Protein AF-A0A0C2WBS4-F1 (afdb_monomer_lite)

Structure (mmCIF, N/CA/C/O backbone):
data_AF-A0A0C2WBS4-F1
#
_entry.id   AF-A0A0C2WBS4-F1
#
loop_
_atom_site.group_PDB
_atom_site.id
_atom_site.type_symbol
_atom_site.label_atom_id
_atom_site.label_alt_id
_atom_site.label_comp_id
_atom_site.label_asym_id
_atom_site.label_entity_id
_atom_site.label_seq_id
_atom_site.pdbx_PDB_ins_code
_atom_site.Cartn_x
_atom_site.Cartn_y
_atom_site.Cartn_z
_atom_site.occupancy
_atom_site.B_iso_or_equiv
_atom_site.auth_seq_id
_atom_site.auth_comp_id
_atom_site.auth_asym_id
_atom_site.auth_atom_id
_atom_site.pdbx_PDB_model_num
ATOM 1 N N . MET A 1 1 ? -32.839 -22.484 -54.687 1.00 51.66 1 MET A N 1
ATOM 2 C CA . MET A 1 1 ? -32.543 -22.456 -56.138 1.00 51.66 1 MET A CA 1
ATOM 3 C C . MET A 1 1 ? -31.536 -21.327 -56.319 1.00 51.66 1 MET A C 1
ATOM 5 O O . MET A 1 1 ? -31.913 -20.200 -56.059 1.00 51.66 1 MET A O 1
ATOM 9 N N . SER A 1 2 ? -30.241 -21.521 -56.542 1.00 55.25 2 SER A N 1
ATOM 10 C CA . SER A 1 2 ? -29.535 -22.625 -57.188 1.00 55.25 2 SER A CA 1
ATOM 11 C C . SER A 1 2 ? -28.166 -22.860 -56.545 1.00 55.25 2 SER A C 1
ATOM 13 O O . SER A 1 2 ? -27.546 -21.938 -56.021 1.00 55.25 2 SER A O 1
ATOM 15 N N . HIS A 1 3 ? -27.751 -24.121 -56.601 1.00 53.25 3 HIS A N 1
ATOM 16 C CA . HIS A 1 3 ? -26.444 -24.647 -56.234 1.00 53.25 3 HIS A CA 1
ATOM 17 C C . HIS A 1 3 ? -25.457 -24.498 -57.400 1.00 53.25 3 HIS A C 1
ATOM 19 O O . HIS A 1 3 ? -25.849 -24.649 -58.556 1.00 53.25 3 HIS A O 1
ATOM 25 N N . SER A 1 4 ? -24.190 -24.263 -57.074 1.00 63.66 4 SER A N 1
ATOM 26 C CA . SER A 1 4 ? -23.010 -24.583 -57.892 1.00 63.66 4 SER A CA 1
ATOM 27 C C . SER A 1 4 ? -21.816 -24.509 -56.931 1.00 63.66 4 SER A C 1
ATOM 29 O O . SER A 1 4 ? -21.429 -23.413 -56.534 1.00 63.66 4 SER A O 1
ATOM 31 N N . ASP A 1 5 ? -21.427 -25.590 -56.256 1.00 54.69 5 ASP A N 1
ATOM 32 C CA . ASP A 1 5 ? -20.685 -26.758 -56.761 1.00 54.69 5 ASP A CA 1
ATOM 33 C C . ASP A 1 5 ? -19.467 -26.373 -57.605 1.00 54.69 5 ASP A C 1
ATOM 35 O O . ASP A 1 5 ? -19.542 -26.262 -58.826 1.00 54.69 5 ASP A O 1
ATOM 39 N N . THR A 1 6 ? -18.325 -26.238 -56.923 1.00 67.56 6 THR A N 1
ATOM 40 C CA . THR A 1 6 ? -16.997 -26.328 -57.538 1.00 67.56 6 THR A CA 1
ATOM 41 C C . THR A 1 6 ? -16.108 -27.233 -56.680 1.00 67.56 6 THR A C 1
ATOM 43 O O . THR A 1 6 ? -15.301 -26.791 -55.867 1.00 67.56 6 THR A O 1
ATOM 46 N N . THR A 1 7 ? -16.290 -28.542 -56.862 1.00 59.78 7 THR A N 1
ATOM 47 C CA . THR A 1 7 ? -15.220 -29.556 -56.825 1.00 59.78 7 THR A CA 1
ATOM 48 C C . THR A 1 7 ? -14.064 -29.076 -57.715 1.00 59.78 7 THR A C 1
ATOM 50 O O . THR A 1 7 ? -14.322 -28.579 -58.803 1.00 59.78 7 THR A O 1
ATOM 53 N N . GLY A 1 8 ? -12.778 -29.145 -57.401 1.00 54.78 8 GLY A N 1
ATOM 54 C CA . GLY A 1 8 ? -12.013 -30.070 -56.581 1.00 54.78 8 GLY A CA 1
ATOM 55 C C . GLY A 1 8 ? -10.734 -30.352 -57.378 1.00 54.78 8 GLY A C 1
ATOM 56 O O . GLY A 1 8 ? -10.825 -30.764 -58.529 1.00 54.78 8 GLY A O 1
ATOM 57 N N . LEU A 1 9 ? -9.552 -30.115 -56.808 1.00 60.62 9 LEU A N 1
ATOM 58 C CA . LEU A 1 9 ? -8.320 -30.735 -57.300 1.00 60.62 9 LEU A CA 1
ATOM 59 C C . LEU A 1 9 ? -7.308 -30.818 -56.158 1.00 60.62 9 LEU A C 1
ATOM 61 O O . LEU A 1 9 ? -6.550 -29.897 -55.871 1.00 60.62 9 LEU A O 1
ATOM 65 N N . ALA A 1 10 ? -7.356 -31.953 -55.474 1.00 61.12 10 ALA A N 1
ATOM 66 C CA . ALA A 1 10 ? -6.240 -32.460 -54.707 1.00 61.12 10 ALA A CA 1
ATOM 67 C C . ALA A 1 10 ? -5.206 -33.026 -55.686 1.00 61.12 10 ALA A C 1
ATOM 69 O O . ALA A 1 10 ? -5.597 -33.794 -56.561 1.00 61.12 10 ALA A O 1
ATOM 70 N N . GLN A 1 11 ? -3.922 -32.702 -55.507 1.00 56.34 11 GLN A N 1
ATOM 71 C CA . GLN A 1 11 ? -2.831 -33.686 -55.430 1.00 56.34 11 GLN A CA 1
ATOM 72 C C . GLN A 1 11 ? -1.464 -33.022 -55.145 1.00 56.34 11 GLN A C 1
ATOM 74 O O . GLN A 1 11 ? -1.366 -31.798 -55.208 1.00 56.34 11 GLN A O 1
ATOM 79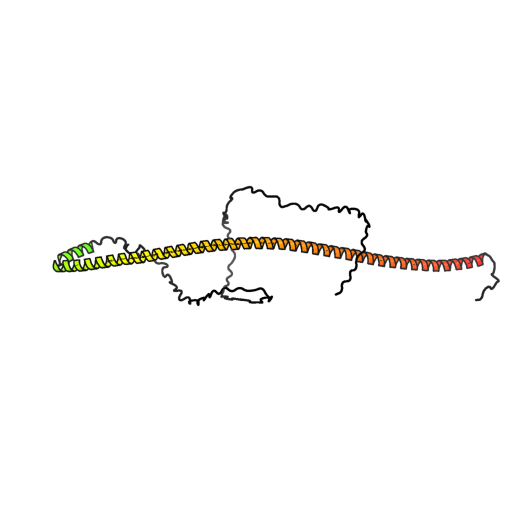 N N . PRO A 1 12 ? -0.458 -33.795 -54.683 1.00 63.91 12 PRO A N 1
ATOM 80 C CA . PRO A 1 12 ? 0.305 -33.448 -53.490 1.00 63.91 12 PRO A CA 1
ATOM 81 C C . PRO A 1 12 ? 1.823 -33.381 -53.742 1.00 63.91 12 PRO A C 1
ATOM 83 O O . PRO A 1 12 ? 2.300 -33.583 -54.851 1.00 63.91 12 PRO A O 1
ATOM 86 N N . GLN A 1 13 ? 2.552 -33.220 -52.637 1.00 52.47 13 GLN A N 1
ATOM 87 C CA . GLN A 1 13 ? 3.978 -33.501 -52.457 1.00 52.47 13 GLN A CA 1
ATOM 88 C C . GLN A 1 13 ? 4.948 -32.467 -53.025 1.00 52.47 13 GLN A C 1
ATOM 90 O O . GLN A 1 13 ? 5.345 -32.517 -54.181 1.00 52.47 13 GLN A O 1
ATOM 95 N N . ASP A 1 14 ? 5.483 -31.659 -52.113 1.00 48.28 14 ASP A N 1
ATOM 96 C CA . ASP A 1 14 ? 6.932 -31.532 -52.078 1.00 48.28 14 ASP A CA 1
ATOM 97 C C . ASP A 1 14 ? 7.419 -31.715 -50.636 1.00 48.28 14 ASP A C 1
ATOM 99 O O . ASP A 1 14 ? 7.158 -30.905 -49.743 1.00 48.28 14 ASP A O 1
ATOM 103 N N . ASN A 1 15 ? 8.055 -32.864 -50.404 1.00 55.72 15 ASN A N 1
ATOM 104 C CA . ASN A 1 15 ? 8.744 -33.209 -49.169 1.00 55.72 15 ASN A CA 1
ATOM 105 C C . ASN A 1 15 ? 10.049 -32.409 -49.121 1.00 55.72 15 ASN A C 1
ATOM 107 O O . ASN A 1 15 ? 11.140 -32.942 -49.326 1.00 55.72 15 ASN A O 1
ATOM 111 N N . GLY A 1 16 ? 9.934 -31.119 -48.821 1.00 52.06 16 GLY A N 1
ATOM 112 C CA . GLY A 1 16 ? 11.065 -30.301 -48.420 1.00 52.06 16 GLY A CA 1
ATOM 113 C C . GLY A 1 16 ? 11.557 -30.772 -47.059 1.00 52.06 16 GLY A C 1
ATOM 114 O O . GLY A 1 16 ? 11.068 -30.318 -46.027 1.00 52.06 16 GLY A O 1
ATOM 115 N N . ALA A 1 17 ? 12.515 -31.699 -47.062 1.00 56.59 17 ALA A N 1
ATOM 116 C CA . ALA A 1 17 ? 13.303 -32.086 -45.902 1.00 56.59 17 ALA A CA 1
ATOM 117 C C . ALA A 1 17 ? 14.063 -30.859 -45.369 1.00 56.59 17 ALA A C 1
ATOM 119 O O . ALA A 1 17 ? 15.229 -30.617 -45.691 1.00 56.59 17 ALA A O 1
ATOM 120 N N . ALA A 1 18 ? 13.376 -30.055 -44.560 1.00 53.41 18 ALA A N 1
ATOM 121 C CA . ALA A 1 18 ? 13.987 -29.036 -43.736 1.00 53.41 18 ALA A CA 1
ATOM 122 C C . ALA A 1 18 ? 14.861 -29.759 -42.713 1.00 53.41 18 ALA A C 1
ATOM 124 O O . ALA A 1 18 ? 14.378 -30.453 -41.818 1.00 53.41 18 ALA A O 1
ATOM 125 N N . LYS A 1 19 ? 16.174 -29.625 -42.902 1.00 58.97 19 LYS A N 1
ATOM 126 C CA . LYS A 1 19 ? 17.186 -29.996 -41.917 1.00 58.97 19 LYS A CA 1
ATOM 127 C C . LYS A 1 19 ? 16.738 -29.470 -40.548 1.00 58.97 19 LYS A C 1
ATOM 129 O O . LYS A 1 19 ? 16.348 -28.300 -40.481 1.00 58.97 19 LYS A O 1
ATOM 134 N N . PRO A 1 20 ? 16.798 -30.272 -39.472 1.00 56.88 20 PRO A N 1
ATOM 135 C CA . PRO A 1 20 ? 16.631 -29.724 -38.141 1.00 56.88 20 PRO A CA 1
ATOM 136 C C . PRO A 1 20 ? 17.740 -28.690 -37.962 1.00 56.88 20 PRO A C 1
ATOM 138 O O . PRO A 1 20 ? 18.924 -29.022 -37.936 1.00 56.88 20 PRO A O 1
ATOM 141 N N . VAL A 1 21 ? 17.353 -27.416 -37.924 1.00 60.53 21 VAL A N 1
ATOM 142 C CA . VAL A 1 21 ? 18.184 -26.383 -37.325 1.00 60.53 21 VAL A CA 1
ATOM 143 C C . VAL A 1 21 ? 18.366 -26.861 -35.900 1.00 60.53 21 VAL A C 1
ATOM 145 O O . VAL A 1 21 ? 17.418 -26.867 -35.116 1.00 60.53 21 VAL A O 1
ATOM 148 N N . GLU A 1 22 ? 19.565 -27.355 -35.623 1.00 55.47 22 GLU A N 1
ATOM 149 C CA . GLU A 1 22 ? 20.072 -27.626 -34.293 1.00 55.47 22 GLU A CA 1
ATOM 150 C C . GLU A 1 22 ? 20.044 -26.280 -33.567 1.00 55.47 22 GLU A C 1
ATOM 152 O O . GLU A 1 22 ? 20.976 -25.477 -33.608 1.00 55.47 22 GLU A O 1
ATOM 157 N N . GLN A 1 23 ? 18.868 -25.971 -33.018 1.00 51.19 23 GLN A N 1
ATOM 158 C CA . GLN A 1 23 ? 18.667 -24.898 -32.076 1.00 51.19 23 GLN A CA 1
ATOM 159 C C . GLN A 1 23 ? 19.538 -25.278 -30.898 1.00 51.19 23 GLN A C 1
ATOM 161 O O . GLN A 1 23 ? 19.170 -26.085 -30.048 1.00 51.19 23 GLN A O 1
ATOM 166 N N . ASN A 1 24 ? 20.737 -24.712 -30.917 1.00 51.34 24 ASN A N 1
ATOM 167 C CA . ASN A 1 24 ? 21.657 -24.665 -29.811 1.00 51.34 24 ASN A CA 1
ATOM 168 C C . ASN A 1 24 ? 20.971 -23.814 -28.732 1.00 51.34 24 ASN A C 1
ATOM 170 O O . ASN A 1 24 ? 21.247 -22.626 -28.556 1.00 51.34 24 ASN A O 1
ATOM 174 N N . HIS A 1 25 ? 19.972 -24.413 -28.082 1.00 48.59 25 HIS A N 1
ATOM 175 C CA . HIS A 1 25 ? 19.438 -23.977 -26.815 1.00 48.59 25 HIS A CA 1
ATOM 176 C C . HIS A 1 25 ? 20.589 -24.122 -25.833 1.00 48.59 25 HIS A C 1
ATOM 178 O O . HIS A 1 25 ? 20.764 -25.146 -25.179 1.00 48.59 25 HIS A O 1
ATOM 184 N N . GLN A 1 26 ? 21.392 -23.060 -25.759 1.00 53.88 26 GLN A N 1
ATOM 185 C CA . GLN A 1 26 ? 22.063 -22.696 -24.527 1.00 53.88 26 GLN A CA 1
ATOM 186 C C . GLN A 1 26 ? 21.031 -22.912 -23.417 1.00 53.88 26 GLN A C 1
ATOM 188 O O . GLN A 1 26 ? 19.964 -22.287 -23.479 1.00 53.88 26 GLN A O 1
ATOM 193 N N . PRO A 1 27 ? 21.270 -23.839 -22.475 1.00 52.56 27 PRO A N 1
ATOM 194 C CA . PRO A 1 27 ? 20.368 -24.014 -21.362 1.00 52.56 27 PRO A CA 1
ATOM 195 C C . PRO A 1 27 ? 20.343 -22.665 -20.660 1.00 52.56 27 PRO A C 1
ATOM 197 O O . PRO A 1 27 ? 21.334 -22.237 -20.067 1.00 52.56 27 PRO A O 1
ATOM 200 N N . LEU A 1 28 ? 19.218 -21.959 -20.776 1.00 50.44 28 LEU A N 1
ATOM 201 C CA . LEU A 1 28 ? 18.881 -20.943 -19.806 1.00 50.44 28 LEU A CA 1
ATOM 202 C C . LEU A 1 28 ? 18.869 -21.704 -18.492 1.00 50.44 28 LEU A C 1
ATOM 204 O O . LEU A 1 28 ? 17.947 -22.473 -18.219 1.00 50.44 28 LEU A O 1
ATOM 208 N N . PHE A 1 29 ? 19.958 -21.552 -17.742 1.00 47.00 29 PHE A N 1
ATOM 209 C CA . PHE A 1 29 ? 20.042 -21.866 -16.335 1.00 47.00 29 PHE A CA 1
ATOM 210 C C . PHE A 1 29 ? 18.946 -21.044 -15.654 1.00 47.00 29 PHE A C 1
ATOM 212 O O . PHE A 1 29 ? 19.186 -19.982 -15.087 1.00 47.00 29 PHE A O 1
ATOM 219 N N . TYR A 1 30 ? 17.713 -21.543 -15.720 1.00 45.84 30 TYR A N 1
ATOM 220 C CA . TYR A 1 30 ? 16.756 -21.368 -14.657 1.00 45.84 30 TYR A CA 1
ATOM 221 C C . TYR A 1 30 ? 17.404 -22.052 -13.464 1.00 45.84 30 TYR A C 1
ATOM 223 O O . TYR A 1 30 ? 17.271 -23.254 -13.246 1.00 45.84 30 TYR A O 1
ATOM 231 N N . HIS A 1 31 ? 18.204 -21.276 -12.736 1.00 47.31 31 HIS A N 1
ATOM 232 C CA . HIS A 1 31 ? 18.467 -21.589 -11.356 1.00 47.31 31 HIS A CA 1
ATOM 233 C C . HIS A 1 31 ? 17.101 -21.677 -10.695 1.00 47.31 31 HIS A C 1
ATOM 235 O O . HIS A 1 31 ? 16.393 -20.689 -10.511 1.00 47.31 31 HIS A O 1
ATOM 241 N N . ASP A 1 32 ? 16.726 -22.913 -10.426 1.00 48.47 32 ASP A N 1
ATOM 242 C CA . ASP A 1 32 ? 15.590 -23.304 -9.632 1.00 48.47 32 ASP A CA 1
ATOM 243 C C . ASP A 1 32 ? 15.873 -22.828 -8.196 1.00 48.47 32 ASP A C 1
ATOM 245 O O . ASP A 1 32 ? 16.390 -23.556 -7.351 1.00 48.47 32 ASP A O 1
ATOM 249 N N . VAL A 1 33 ? 15.652 -21.533 -7.930 1.00 54.69 33 VAL A N 1
ATOM 250 C CA . VAL A 1 33 ? 15.818 -20.935 -6.589 1.00 54.69 33 VAL A CA 1
ATOM 251 C C . VAL A 1 33 ? 14.593 -21.216 -5.707 1.00 54.69 33 VAL A C 1
ATOM 253 O O . VAL A 1 33 ? 14.538 -20.798 -4.554 1.00 54.69 33 VAL A O 1
ATOM 256 N N . TYR A 1 34 ? 13.640 -22.025 -6.173 1.00 52.56 34 TYR A N 1
ATOM 257 C CA . TYR A 1 34 ? 12.624 -22.632 -5.316 1.00 52.56 34 TYR A CA 1
ATOM 258 C C . TYR A 1 34 ? 13.091 -23.993 -4.799 1.00 52.56 34 TYR A C 1
ATOM 260 O O . TYR A 1 34 ? 12.372 -24.991 -4.828 1.00 52.56 34 TYR A O 1
ATOM 268 N N . ALA A 1 35 ? 14.302 -24.012 -4.235 1.00 55.06 35 ALA A N 1
ATOM 269 C CA . ALA A 1 35 ? 14.663 -25.022 -3.261 1.00 55.06 35 ALA A CA 1
ATOM 270 C C . ALA A 1 35 ? 13.608 -24.986 -2.149 1.00 55.06 35 ALA A C 1
ATOM 272 O O . ALA A 1 35 ? 13.511 -24.016 -1.390 1.00 55.06 35 ALA A O 1
ATOM 273 N N . LYS A 1 36 ? 12.803 -26.051 -2.087 1.00 54.66 36 LYS A N 1
ATOM 274 C CA . LYS A 1 36 ? 12.012 -26.440 -0.922 1.00 54.66 36 LYS A CA 1
ATOM 275 C C . LYS A 1 36 ? 12.892 -26.285 0.316 1.00 54.66 36 LYS A C 1
ATOM 277 O O . LYS A 1 36 ? 13.733 -27.130 0.605 1.00 54.66 36 LYS A O 1
ATOM 282 N N . ARG A 1 37 ? 12.724 -25.177 1.037 1.00 51.88 37 ARG A N 1
ATOM 283 C CA . ARG A 1 37 ? 13.180 -25.084 2.418 1.00 51.88 37 ARG A CA 1
ATOM 284 C C . ARG A 1 37 ? 12.177 -25.870 3.227 1.00 51.88 37 ARG A C 1
ATOM 286 O O . ARG A 1 37 ? 11.140 -25.350 3.632 1.00 51.88 37 ARG A O 1
ATOM 293 N N . ASP A 1 38 ? 12.502 -27.143 3.396 1.00 53.38 38 ASP A N 1
ATOM 294 C CA . ASP A 1 38 ? 11.918 -27.945 4.444 1.00 53.38 38 ASP A CA 1
ATOM 295 C C . ASP A 1 38 ? 12.036 -27.190 5.766 1.00 53.38 38 ASP A C 1
ATOM 297 O O . ASP A 1 38 ? 13.058 -26.594 6.123 1.00 53.38 38 ASP A O 1
ATOM 301 N N . VAL A 1 39 ? 10.901 -27.185 6.445 1.00 55.44 39 VAL A N 1
ATOM 302 C CA . VAL A 1 39 ? 10.635 -26.583 7.736 1.00 55.44 39 VAL A CA 1
ATOM 303 C C . VAL A 1 39 ? 11.561 -27.218 8.772 1.00 55.44 39 VAL A C 1
ATOM 305 O O . VAL A 1 39 ? 11.229 -28.216 9.404 1.00 55.44 39 VAL A O 1
ATOM 308 N N . ALA A 1 40 ? 12.729 -26.620 8.989 1.00 53.44 40 ALA A N 1
ATOM 309 C CA . ALA A 1 40 ? 13.461 -26.810 10.229 1.00 53.44 40 ALA A CA 1
ATOM 310 C C . ALA A 1 40 ? 12.882 -25.842 11.262 1.00 53.44 40 ALA A C 1
ATOM 312 O O . ALA A 1 40 ? 13.259 -24.673 11.342 1.00 53.44 40 ALA A O 1
ATOM 313 N N . SER A 1 41 ? 11.940 -26.369 12.043 1.00 56.50 41 SER A N 1
ATOM 314 C CA . SER A 1 41 ? 11.554 -25.872 13.358 1.00 56.50 41 SER A CA 1
ATOM 315 C C . SER A 1 41 ? 12.810 -25.497 14.158 1.00 56.50 41 SER A C 1
ATOM 317 O O . SER A 1 41 ? 13.517 -26.358 14.683 1.00 56.50 41 SER A O 1
ATOM 319 N N . ARG A 1 42 ? 13.138 -24.205 14.204 1.00 49.81 42 ARG A N 1
ATOM 320 C CA . ARG A 1 42 ? 14.159 -23.644 15.089 1.00 49.81 42 ARG A CA 1
ATOM 321 C C . ARG A 1 42 ? 13.523 -22.529 15.897 1.00 49.81 42 ARG A C 1
ATOM 323 O O . ARG A 1 42 ? 13.325 -21.430 15.402 1.00 49.81 42 ARG A O 1
ATOM 330 N N . GLY A 1 43 ? 13.202 -22.890 17.135 1.00 46.47 43 GLY A N 1
ATOM 331 C CA . GLY A 1 43 ? 13.337 -22.048 18.316 1.00 46.47 43 GLY A CA 1
ATOM 332 C C . GLY A 1 43 ? 12.752 -20.646 18.222 1.00 46.47 43 GLY A C 1
ATOM 333 O O . GLY A 1 43 ? 13.415 -19.717 17.784 1.00 46.47 43 GLY A O 1
ATOM 334 N N . SER A 1 44 ? 11.554 -20.494 18.784 1.00 57.00 44 SER A N 1
ATOM 335 C CA . SER A 1 44 ? 11.275 -19.488 19.817 1.00 57.00 44 SER A CA 1
ATOM 336 C C . SER A 1 44 ? 12.548 -18.796 20.349 1.00 57.00 44 SER A C 1
ATOM 338 O O . SER A 1 44 ? 13.179 -19.284 21.288 1.00 57.00 44 SER A O 1
ATOM 340 N N . ILE A 1 45 ? 12.917 -17.652 19.774 1.00 53.78 45 ILE A N 1
ATOM 341 C CA . ILE A 1 45 ? 13.860 -16.708 20.373 1.00 53.78 45 ILE A CA 1
ATOM 342 C C . ILE A 1 45 ? 13.129 -15.373 20.460 1.00 53.78 45 ILE A C 1
ATOM 344 O O . ILE A 1 45 ? 12.928 -14.687 19.464 1.00 53.78 45 ILE A O 1
ATOM 348 N N . GLY A 1 46 ? 12.701 -15.066 21.682 1.00 54.75 46 GLY A N 1
ATOM 349 C CA . GLY A 1 46 ? 12.750 -13.719 22.239 1.00 54.75 46 GLY A CA 1
ATOM 350 C C . GLY A 1 46 ? 12.009 -12.630 21.478 1.00 54.75 46 GLY A C 1
ATOM 351 O O . GLY A 1 46 ? 12.623 -11.776 20.851 1.00 54.75 46 GLY A O 1
ATOM 352 N N . TRP A 1 47 ? 10.694 -12.571 21.666 1.00 58.69 47 TRP A N 1
ATOM 353 C CA . TRP A 1 47 ? 9.937 -11.324 21.554 1.00 58.69 47 TRP A CA 1
ATOM 354 C C . TRP A 1 47 ? 10.186 -10.456 22.800 1.00 58.69 47 TRP A C 1
ATOM 356 O O . TRP A 1 47 ? 9.318 -10.291 23.653 1.00 58.69 47 TRP A O 1
ATOM 366 N N . LEU A 1 48 ? 11.402 -9.928 22.934 1.00 61.34 48 LEU A N 1
ATOM 367 C CA . LEU A 1 48 ? 11.692 -8.832 23.854 1.00 61.34 48 LEU A CA 1
ATOM 368 C C . LEU A 1 48 ? 12.543 -7.798 23.110 1.00 61.34 48 LEU A C 1
ATOM 370 O O . LEU A 1 48 ? 13.684 -8.109 22.766 1.00 61.34 48 LEU A O 1
ATOM 374 N N . PRO A 1 49 ? 12.047 -6.573 22.863 1.00 60.22 49 PRO A N 1
ATOM 375 C CA . PRO A 1 49 ? 12.948 -5.455 22.649 1.00 60.22 49 PRO A CA 1
ATOM 376 C C . PRO A 1 49 ? 13.695 -5.220 23.966 1.00 60.22 49 PRO A C 1
ATOM 378 O O . PRO A 1 49 ? 13.101 -4.810 24.964 1.00 60.22 49 PRO A O 1
ATOM 381 N N . ALA A 1 50 ? 14.992 -5.528 23.978 1.00 51.06 50 ALA A N 1
ATOM 382 C CA . ALA A 1 50 ? 15.894 -5.034 25.004 1.00 51.06 50 ALA A CA 1
ATOM 383 C C . ALA A 1 50 ? 15.871 -3.501 24.930 1.00 51.06 50 ALA A C 1
ATOM 385 O O . ALA A 1 50 ? 16.338 -2.897 23.965 1.00 51.06 50 ALA A O 1
ATOM 386 N N . ILE A 1 51 ? 15.235 -2.880 25.923 1.00 51.84 51 ILE A N 1
ATOM 387 C CA . ILE A 1 51 ? 15.382 -1.459 26.216 1.00 51.84 51 ILE A CA 1
ATOM 388 C C . ILE A 1 51 ? 16.767 -1.326 26.847 1.00 51.84 51 ILE A C 1
ATOM 390 O O . ILE A 1 51 ? 16.916 -1.392 28.065 1.00 51.84 51 ILE A O 1
ATOM 394 N N . ASP A 1 52 ? 17.785 -1.192 26.005 1.00 54.41 52 ASP A N 1
ATOM 395 C CA . ASP A 1 52 ? 19.084 -0.709 26.446 1.00 54.41 52 ASP A CA 1
ATOM 396 C C . ASP A 1 52 ? 18.954 0.802 26.646 1.00 54.41 52 ASP A C 1
ATOM 398 O O . ASP A 1 52 ? 18.883 1.587 25.700 1.00 54.41 52 ASP A O 1
ATOM 402 N N . HIS A 1 53 ? 18.859 1.200 27.912 1.00 51.66 53 HIS A N 1
ATOM 403 C CA . HIS A 1 53 ? 19.094 2.566 28.355 1.00 51.66 53 HIS A CA 1
ATOM 404 C C . HIS A 1 53 ? 20.589 2.892 28.194 1.00 51.66 53 HIS A C 1
ATOM 406 O O . HIS A 1 53 ? 21.397 2.298 28.912 1.00 51.66 53 HIS A O 1
ATOM 412 N N . PRO A 1 54 ? 21.001 3.859 27.353 1.00 61.94 54 PRO A N 1
ATOM 413 C CA . PRO A 1 54 ? 22.292 4.495 27.549 1.00 61.94 54 PRO A CA 1
ATOM 414 C C . PRO A 1 54 ? 22.178 5.484 28.714 1.00 61.94 54 PRO A C 1
ATOM 416 O O . PRO A 1 54 ? 21.435 6.467 28.658 1.00 61.94 54 PRO A O 1
ATOM 419 N N . ALA A 1 55 ? 22.907 5.180 29.785 1.00 51.47 55 ALA A N 1
ATOM 420 C CA . ALA A 1 55 ? 23.216 6.115 30.852 1.00 51.47 55 ALA A CA 1
ATOM 421 C C . ALA A 1 55 ? 24.080 7.271 30.318 1.00 51.47 55 ALA A C 1
ATOM 423 O O . ALA A 1 55 ? 24.976 7.060 29.506 1.00 51.47 55 ALA A O 1
ATOM 424 N N . ASP A 1 56 ? 23.780 8.468 30.817 1.00 48.69 56 ASP A N 1
ATOM 425 C CA . ASP A 1 56 ? 24.662 9.621 30.994 1.00 48.69 56 ASP A CA 1
ATOM 426 C C . ASP A 1 56 ? 25.671 9.960 29.886 1.00 48.69 56 ASP A C 1
ATOM 428 O O . ASP A 1 56 ? 26.822 9.526 29.877 1.00 48.69 56 ASP A O 1
ATOM 432 N N . SER A 1 57 ? 25.303 10.947 29.069 1.00 51.06 57 SER A N 1
ATOM 433 C CA . SER A 1 57 ? 26.268 11.960 28.648 1.00 51.06 57 SER A CA 1
ATOM 434 C C . SER A 1 57 ? 25.617 13.337 28.682 1.00 51.06 57 SER A C 1
ATOM 436 O O . SER A 1 57 ? 24.820 13.709 27.821 1.00 51.06 57 SER A O 1
ATOM 438 N N . THR A 1 58 ? 25.980 14.096 29.710 1.00 53.50 58 THR A N 1
ATOM 439 C CA . THR A 1 58 ? 25.842 15.546 29.791 1.00 53.50 58 THR A CA 1
ATOM 440 C C . THR A 1 58 ? 26.433 16.191 28.539 1.00 53.50 58 THR A C 1
ATOM 442 O O . THR A 1 58 ? 27.642 16.143 28.319 1.00 53.50 58 THR A O 1
ATOM 445 N N . THR A 1 59 ? 25.602 16.817 27.714 1.00 50.81 59 THR A N 1
ATOM 446 C CA . THR A 1 59 ? 26.056 17.817 26.745 1.00 50.81 59 THR A CA 1
ATOM 447 C C . THR A 1 59 ? 25.099 18.993 26.798 1.00 50.81 59 THR A C 1
ATOM 449 O O . THR A 1 59 ? 23.971 18.965 26.318 1.00 50.81 59 THR A O 1
ATOM 452 N N . THR A 1 60 ? 25.589 20.001 27.500 1.00 52.94 60 THR A N 1
ATOM 453 C CA . THR A 1 60 ? 25.203 21.402 27.507 1.00 52.94 60 THR A CA 1
ATOM 454 C C . THR A 1 60 ? 25.157 21.942 26.078 1.00 52.94 60 THR A C 1
ATOM 456 O O . THR A 1 60 ? 26.186 21.906 25.417 1.00 52.94 60 THR A O 1
ATOM 459 N N . GLU A 1 61 ? 24.021 22.478 25.623 1.00 40.03 61 GLU A N 1
ATOM 460 C CA . GLU A 1 61 ? 23.959 23.611 24.680 1.00 40.03 61 GLU A CA 1
ATOM 461 C C . GLU A 1 61 ? 22.512 24.108 24.462 1.00 40.03 61 GLU A C 1
ATOM 463 O O . GLU A 1 61 ? 21.559 23.419 24.833 1.00 40.03 61 GLU A O 1
ATOM 468 N N . PRO A 1 62 ? 22.330 25.362 23.999 1.00 59.66 62 PRO A N 1
ATOM 469 C CA . PRO A 1 62 ? 21.451 26.284 24.696 1.00 59.66 62 PRO A CA 1
ATOM 470 C C . PRO A 1 62 ? 20.042 26.435 24.123 1.00 59.66 62 PRO A C 1
ATOM 472 O O . PRO A 1 62 ? 19.759 26.346 22.930 1.00 59.66 62 PRO A O 1
ATOM 475 N N . GLU A 1 63 ? 19.191 26.811 25.067 1.00 51.19 63 GLU A N 1
ATOM 476 C CA . GLU A 1 63 ? 17.923 27.508 24.965 1.00 51.19 63 GLU A CA 1
ATOM 477 C C . GLU A 1 63 ? 17.829 28.484 23.772 1.00 51.19 63 GLU A C 1
ATOM 479 O O . GLU A 1 63 ? 18.404 29.575 23.763 1.00 51.19 63 GLU A O 1
ATOM 484 N N . ARG A 1 64 ? 16.998 28.133 22.784 1.00 46.44 64 ARG A N 1
ATOM 485 C CA . ARG A 1 64 ? 16.306 29.119 21.949 1.00 46.44 64 ARG A CA 1
ATOM 486 C C . ARG A 1 64 ? 14.808 28.871 21.961 1.00 46.44 64 ARG A C 1
ATOM 488 O O . ARG A 1 64 ? 14.258 28.042 21.245 1.00 46.44 64 ARG A O 1
ATOM 495 N N . GLN A 1 65 ? 14.175 29.684 22.793 1.00 50.62 65 GLN A N 1
ATOM 496 C CA . GLN A 1 65 ? 12.772 30.048 22.770 1.00 50.62 65 GLN A CA 1
ATOM 497 C C . GLN A 1 65 ? 12.282 30.387 21.354 1.00 50.62 65 GLN A C 1
ATOM 499 O O . GLN A 1 65 ? 12.893 31.203 20.660 1.00 50.62 65 GLN A O 1
ATOM 504 N N . ARG A 1 66 ? 11.134 29.804 20.995 1.00 47.44 66 ARG A N 1
ATOM 505 C CA . ARG A 1 66 ? 10.012 30.354 20.201 1.00 47.44 66 ARG A CA 1
ATOM 506 C C . ARG A 1 66 ? 8.953 29.238 20.174 1.00 47.44 66 ARG A C 1
ATOM 508 O O . ARG A 1 66 ? 9.218 28.162 19.662 1.00 47.44 66 ARG A O 1
ATOM 515 N N . SER A 1 67 ? 7.852 29.299 20.932 1.00 47.81 67 SER A N 1
ATOM 516 C CA . SER A 1 67 ? 6.670 30.143 20.682 1.00 47.81 67 SER A CA 1
ATOM 517 C C . SER A 1 67 ? 6.221 29.954 19.213 1.00 47.81 67 SER A C 1
ATOM 519 O O . SER A 1 67 ? 7.012 30.138 18.303 1.00 47.81 67 SER A O 1
ATOM 521 N N . ILE A 1 68 ? 5.012 29.534 18.836 1.00 45.75 68 ILE A N 1
ATOM 522 C CA . ILE A 1 68 ? 3.669 29.819 19.340 1.00 45.75 68 ILE A CA 1
ATOM 523 C C . ILE A 1 68 ? 2.697 29.118 18.340 1.00 45.75 68 ILE A C 1
ATOM 525 O O . ILE A 1 68 ? 3.021 29.004 17.163 1.00 45.75 68 ILE A O 1
ATOM 529 N N . ILE A 1 69 ? 1.502 28.717 18.802 1.00 46.22 69 ILE A N 1
ATOM 530 C CA . ILE A 1 69 ? 0.253 28.495 18.023 1.00 46.22 69 ILE A CA 1
ATOM 531 C C . ILE A 1 69 ? 0.088 27.196 17.189 1.00 46.22 69 ILE A C 1
ATOM 533 O O . ILE A 1 69 ? 0.591 27.034 16.084 1.00 46.22 69 ILE A O 1
ATOM 537 N N . ARG A 1 70 ? -0.810 26.330 17.695 1.00 47.28 70 ARG A N 1
ATOM 538 C CA . ARG A 1 70 ? -1.776 25.543 16.898 1.00 47.28 70 ARG A CA 1
ATOM 539 C C . ARG A 1 70 ? -2.932 26.459 16.459 1.00 47.28 70 ARG A C 1
ATOM 541 O O . ARG A 1 70 ? -3.406 27.238 17.285 1.00 47.28 70 ARG A O 1
ATOM 548 N N . PRO A 1 71 ? -3.477 26.271 15.249 1.00 49.81 71 PRO A N 1
ATOM 549 C CA . PRO A 1 71 ? -4.835 25.718 15.136 1.00 49.81 71 PRO A CA 1
ATOM 550 C C . PRO A 1 71 ? -4.871 24.620 14.049 1.00 49.81 71 PRO A C 1
ATOM 552 O O . PRO A 1 71 ? -4.089 24.624 13.112 1.00 49.81 71 PRO A O 1
ATOM 555 N N . GLY A 1 72 ? -5.658 23.555 14.177 1.00 43.41 72 GLY A N 1
ATOM 556 C CA . GLY A 1 72 ? -7.096 23.625 13.926 1.00 43.41 72 GLY A CA 1
ATOM 557 C C . GLY A 1 72 ? -7.362 23.581 12.417 1.00 43.41 72 GLY A C 1
ATOM 558 O O . GLY A 1 72 ? -7.467 24.624 11.788 1.00 43.41 72 GLY A O 1
ATOM 559 N N . GLY A 1 73 ? -7.457 22.375 11.848 1.00 39.62 73 GLY A N 1
ATOM 560 C CA . GLY A 1 73 ? -7.692 22.152 10.419 1.00 39.62 73 GLY A CA 1
ATOM 561 C C . GLY A 1 73 ? -8.625 20.970 10.180 1.00 39.62 73 GLY A C 1
ATOM 562 O O . GLY A 1 73 ? -8.195 19.904 9.758 1.00 39.62 73 GLY A O 1
ATOM 563 N N . ASN A 1 74 ? -9.905 21.176 10.492 1.00 51.06 74 ASN A N 1
ATOM 564 C CA . ASN A 1 74 ? -11.016 20.396 9.955 1.00 51.06 74 ASN A CA 1
ATOM 565 C C . ASN A 1 74 ? -11.081 20.669 8.444 1.00 51.06 74 ASN A C 1
ATOM 567 O O . ASN A 1 74 ? -11.327 21.805 8.045 1.00 51.06 74 ASN A O 1
ATOM 571 N N . GLY A 1 75 ? -10.873 19.651 7.614 1.00 42.72 75 GLY A N 1
ATOM 572 C CA . GLY A 1 75 ? -10.894 19.790 6.159 1.00 42.72 75 GLY A CA 1
ATOM 573 C C . GLY A 1 75 ? -11.288 18.486 5.490 1.00 42.72 75 GLY A C 1
ATOM 574 O O . GLY A 1 75 ? -10.446 17.778 4.950 1.00 42.72 75 GLY A O 1
ATOM 575 N N . GLY A 1 76 ? -12.580 18.159 5.559 1.00 48.28 76 GLY A N 1
ATOM 576 C CA . GLY A 1 76 ? -13.178 17.128 4.723 1.00 48.28 76 GLY A CA 1
ATOM 577 C C . GLY A 1 76 ? -13.101 17.543 3.255 1.00 48.28 76 GLY A C 1
ATOM 578 O O . GLY A 1 76 ? -13.816 18.443 2.827 1.00 48.28 76 GLY A O 1
ATOM 579 N N . GLY A 1 77 ? -12.232 16.879 2.498 1.00 40.81 77 GLY A N 1
ATOM 580 C CA . GLY A 1 77 ? -12.163 16.959 1.044 1.00 40.81 77 GLY A CA 1
ATOM 581 C C . GLY A 1 77 ? -12.678 15.660 0.443 1.00 40.81 77 GLY A C 1
ATOM 582 O O . GLY A 1 77 ? -11.921 14.713 0.264 1.00 40.81 77 GLY A O 1
ATOM 583 N N . THR A 1 78 ? -13.977 15.605 0.154 1.00 42.78 78 THR A N 1
ATOM 584 C CA . THR A 1 78 ? -14.556 14.583 -0.723 1.00 42.78 78 THR A CA 1
ATOM 585 C C . THR A 1 78 ? -14.427 15.071 -2.161 1.00 42.78 78 THR A C 1
ATOM 587 O O . THR A 1 78 ? -15.306 15.745 -2.691 1.00 42.78 78 THR A O 1
ATOM 590 N N . THR A 1 79 ? -13.317 14.755 -2.820 1.00 50.91 79 THR A N 1
ATOM 591 C CA . THR A 1 79 ? -13.211 14.902 -4.275 1.00 50.91 79 THR A CA 1
ATOM 592 C C . THR A 1 79 ? -13.847 13.687 -4.943 1.00 50.91 79 THR A C 1
ATOM 594 O O . THR A 1 79 ? -13.232 12.644 -5.138 1.00 50.91 79 THR A O 1
ATOM 597 N N . ARG A 1 80 ? -15.131 13.843 -5.282 1.00 48.06 80 ARG A N 1
ATOM 598 C CA . ARG A 1 80 ? -15.812 13.082 -6.335 1.00 48.06 80 ARG A CA 1
ATOM 599 C C . ARG A 1 80 ? -15.198 13.459 -7.685 1.00 48.06 80 ARG A C 1
ATOM 601 O O . ARG A 1 80 ? -15.327 14.613 -8.079 1.00 48.06 80 ARG A O 1
ATOM 608 N N . LEU A 1 81 ? -14.645 12.493 -8.416 1.00 46.69 81 LEU A N 1
ATOM 609 C CA . LEU A 1 81 ? -14.495 12.574 -9.870 1.00 46.69 81 LEU A CA 1
ATOM 610 C C . LEU A 1 81 ? -14.825 11.217 -10.517 1.00 46.69 81 LEU A C 1
ATOM 612 O O . LEU A 1 81 ? -14.186 10.215 -10.226 1.00 46.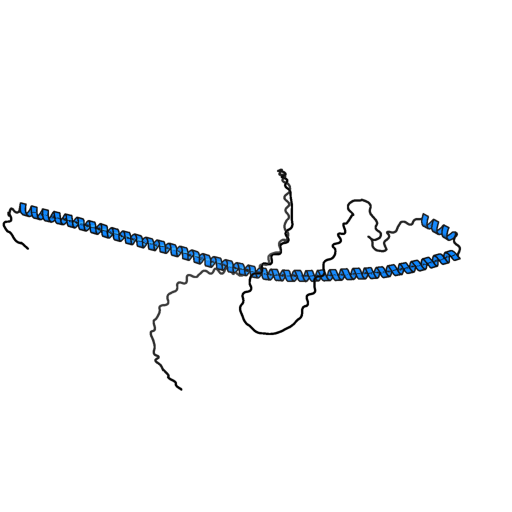69 81 LEU A O 1
ATOM 616 N N . ALA A 1 82 ? -15.850 11.279 -11.376 1.00 46.44 82 ALA A N 1
ATOM 617 C CA . ALA A 1 82 ? -16.220 10.430 -12.515 1.00 46.44 82 ALA A CA 1
ATOM 618 C C . ALA A 1 82 ? -16.472 8.911 -12.325 1.00 46.44 82 ALA A C 1
ATOM 620 O O . ALA A 1 82 ? -15.533 8.136 -12.167 1.00 46.44 82 ALA A O 1
ATOM 621 N N . PRO A 1 83 ? -17.733 8.457 -12.493 1.00 51.25 83 PRO A N 1
ATOM 622 C CA . PRO A 1 83 ? -18.058 7.097 -12.907 1.00 51.25 83 PRO A CA 1
ATOM 623 C C . PRO A 1 83 ? -17.982 6.976 -14.438 1.00 51.25 83 PRO A C 1
ATOM 625 O O . PRO A 1 83 ? -18.604 7.754 -15.160 1.00 51.25 83 PRO A O 1
ATOM 628 N N . THR A 1 84 ? -17.227 5.995 -14.928 1.00 61.44 84 THR A N 1
ATOM 629 C CA . THR A 1 84 ? -17.268 5.547 -16.324 1.00 61.44 84 THR A CA 1
ATOM 630 C C . THR A 1 84 ? -18.532 4.731 -16.569 1.00 61.44 84 THR A C 1
ATOM 632 O O . THR A 1 84 ? -18.796 3.749 -15.875 1.00 61.44 84 THR A O 1
ATOM 635 N N . ASP A 1 85 ? -19.289 5.180 -17.558 1.00 49.25 85 ASP A N 1
ATOM 636 C CA . ASP A 1 85 ? -20.522 4.615 -18.085 1.00 49.25 85 ASP A CA 1
ATOM 637 C C . ASP A 1 85 ? -20.190 3.500 -19.090 1.00 49.25 85 ASP A C 1
ATOM 639 O O . ASP A 1 85 ? -19.553 3.789 -20.097 1.00 49.25 85 ASP A O 1
ATOM 643 N N . HIS A 1 86 ? -20.575 2.249 -18.805 1.00 51.81 86 HIS A N 1
ATOM 644 C CA . HIS A 1 86 ? -20.715 1.162 -19.788 1.00 51.81 86 HIS A CA 1
ATOM 645 C C . HIS A 1 86 ? -21.708 0.100 -19.276 1.00 51.81 86 HIS A C 1
ATOM 647 O O . HIS A 1 86 ? -21.361 -0.815 -18.535 1.00 51.81 86 HIS A O 1
ATOM 653 N N . THR A 1 87 ? -22.971 0.311 -19.650 1.00 43.00 87 THR A N 1
ATOM 654 C CA . THR A 1 87 ? -23.865 -0.624 -20.365 1.00 43.00 87 THR A CA 1
ATOM 655 C C . THR A 1 87 ? -23.962 -2.104 -19.950 1.00 43.00 87 THR A C 1
ATOM 657 O O . THR A 1 87 ? -23.071 -2.904 -20.214 1.00 43.00 87 THR A O 1
ATOM 660 N N . GLU A 1 88 ? -25.190 -2.426 -19.520 1.00 43.00 88 GLU A N 1
ATOM 661 C CA . GLU A 1 88 ? -26.022 -3.589 -19.891 1.00 43.00 88 GLU A CA 1
ATOM 662 C C . GLU A 1 88 ? -25.762 -4.959 -19.239 1.00 43.00 88 GLU A C 1
ATOM 664 O O . GLU A 1 88 ? -24.780 -5.643 -19.502 1.00 43.00 88 GLU A O 1
ATOM 669 N N . GLY A 1 89 ? -26.751 -5.413 -18.453 1.00 38.41 89 GLY A N 1
ATOM 670 C CA . GLY A 1 89 ? -26.833 -6.801 -17.995 1.00 38.41 89 GLY A CA 1
ATOM 671 C C . GLY A 1 89 ? -27.834 -7.064 -16.868 1.00 38.41 89 GLY A C 1
ATOM 672 O O . GLY A 1 89 ? -27.425 -7.346 -15.753 1.00 38.41 89 GLY A O 1
ATOM 673 N N . THR A 1 90 ? -29.131 -6.991 -17.190 1.00 39.34 90 THR A N 1
ATOM 674 C CA . THR A 1 90 ? -30.229 -7.845 -16.669 1.00 39.34 90 THR A CA 1
ATOM 675 C C . THR A 1 90 ? -30.467 -8.004 -15.152 1.00 39.34 90 THR A C 1
ATOM 677 O O . THR A 1 90 ? -29.724 -8.682 -14.456 1.00 39.34 90 THR A O 1
ATOM 680 N N . ALA A 1 91 ? -31.605 -7.439 -14.720 1.00 47.72 91 ALA A N 1
ATOM 681 C CA . ALA A 1 91 ? -32.639 -7.980 -13.820 1.00 47.72 91 ALA A CA 1
ATOM 682 C C . ALA A 1 91 ? -32.240 -9.004 -12.733 1.00 47.72 91 ALA A C 1
ATOM 684 O O . ALA A 1 91 ? -31.877 -10.131 -13.036 1.00 47.72 91 ALA A O 1
ATOM 685 N N . ASP A 1 92 ? -32.465 -8.675 -11.458 1.00 40.75 92 ASP A N 1
ATOM 686 C CA . ASP A 1 92 ? -33.736 -9.005 -10.800 1.00 40.75 92 ASP A CA 1
ATOM 687 C C . ASP A 1 92 ? -33.837 -8.356 -9.413 1.00 40.75 92 ASP A C 1
ATOM 689 O O . ASP A 1 92 ? -32.848 -8.036 -8.752 1.00 40.75 92 ASP A O 1
ATOM 693 N N . ALA A 1 93 ? -35.077 -8.084 -9.029 1.00 49.28 93 ALA A N 1
ATOM 694 C CA . ALA A 1 93 ? -35.475 -7.351 -7.844 1.00 49.28 93 ALA A CA 1
ATOM 695 C C . ALA A 1 93 ? -35.173 -8.102 -6.537 1.00 49.28 93 ALA A C 1
ATOM 697 O O . ALA A 1 93 ? -35.526 -9.268 -6.400 1.00 49.28 93 ALA A O 1
ATOM 698 N N . ASP A 1 94 ? -34.686 -7.383 -5.522 1.00 41.81 94 ASP A N 1
ATOM 699 C CA . ASP A 1 94 ? -35.262 -7.543 -4.188 1.00 41.81 94 ASP A CA 1
ATOM 700 C C . ASP A 1 94 ? -35.241 -6.217 -3.422 1.00 41.81 94 ASP A C 1
ATOM 702 O O . ASP A 1 94 ? -34.214 -5.556 -3.243 1.00 41.81 94 ASP A O 1
ATOM 706 N N . ALA A 1 95 ? -36.439 -5.811 -3.028 1.00 53.00 95 ALA A N 1
ATOM 707 C CA . ALA A 1 95 ? -36.727 -4.596 -2.309 1.00 53.00 95 ALA A CA 1
ATOM 708 C C . ALA A 1 95 ? -36.579 -4.876 -0.813 1.00 53.00 95 ALA A C 1
ATOM 710 O O . ALA A 1 95 ? -37.408 -5.553 -0.214 1.00 53.00 95 ALA A O 1
ATOM 711 N N . SER A 1 96 ? -35.575 -4.278 -0.174 1.00 50.09 96 SER A N 1
ATOM 712 C CA . SER A 1 96 ? -35.622 -4.070 1.272 1.00 50.09 96 SER A CA 1
ATOM 713 C C . SER A 1 96 ? -35.315 -2.617 1.619 1.00 50.09 96 SER A C 1
ATOM 715 O O . SER A 1 96 ? -34.191 -2.121 1.591 1.00 50.09 96 SER A O 1
ATOM 717 N N . ASP A 1 97 ? -36.421 -1.943 1.908 1.00 51.44 97 ASP A N 1
ATOM 718 C CA . ASP A 1 97 ? -36.590 -0.688 2.621 1.00 51.44 97 ASP A CA 1
ATOM 719 C C . ASP A 1 97 ? -35.668 -0.618 3.855 1.00 51.44 97 ASP A C 1
ATOM 721 O O . ASP A 1 97 ? -35.923 -1.242 4.885 1.00 51.44 97 ASP A O 1
ATOM 725 N N . VAL A 1 98 ? -34.577 0.149 3.762 1.00 45.84 98 VAL A N 1
ATOM 726 C CA . VAL A 1 98 ? -33.757 0.520 4.923 1.00 45.84 98 VAL A CA 1
ATOM 727 C C . VAL A 1 98 ? -33.860 2.023 5.133 1.00 45.84 98 VAL A C 1
ATOM 729 O O . VAL A 1 98 ? -33.019 2.822 4.717 1.00 45.84 98 VAL A O 1
ATOM 732 N N . LYS A 1 99 ? -34.913 2.393 5.862 1.00 51.25 99 LYS A N 1
ATOM 733 C CA . LYS A 1 99 ? -35.019 3.640 6.620 1.00 51.25 99 LYS A CA 1
ATOM 734 C C . LYS A 1 99 ? -33.787 3.798 7.516 1.00 51.25 99 LYS A C 1
ATOM 736 O O . LYS A 1 99 ? -33.719 3.215 8.595 1.00 51.25 99 LYS A O 1
ATOM 741 N N . ARG A 1 100 ? -32.815 4.620 7.112 1.00 42.88 100 ARG A N 1
ATOM 742 C CA . ARG A 1 100 ? -31.774 5.116 8.025 1.00 42.88 100 ARG A CA 1
ATOM 743 C C . ARG A 1 100 ? -32.221 6.427 8.657 1.00 42.88 100 ARG A C 1
ATOM 745 O O . ARG A 1 100 ? -32.019 7.517 8.136 1.00 42.88 100 ARG A O 1
ATOM 752 N N . SER A 1 101 ? -32.884 6.219 9.789 1.00 48.09 101 SER A N 1
ATOM 753 C CA . SER A 1 101 ? -32.991 7.067 10.974 1.00 48.09 101 SER A CA 1
ATOM 754 C C . SER A 1 101 ? -31.974 8.207 11.065 1.00 48.09 101 SER A C 1
ATOM 756 O O . SER A 1 101 ? -30.762 7.989 10.995 1.00 48.09 101 SER A O 1
ATOM 758 N N . GLY A 1 102 ? -32.503 9.406 11.309 1.00 42.06 102 GLY A N 1
ATOM 759 C CA . GLY A 1 102 ? -31.743 10.602 11.628 1.00 42.06 102 GLY A CA 1
ATOM 760 C C . GLY A 1 102 ? -30.858 10.440 12.863 1.00 42.06 102 GLY A C 1
ATOM 761 O O . GLY A 1 102 ? -31.216 9.793 13.846 1.00 42.06 102 GLY A O 1
ATOM 762 N N . SER A 1 103 ? -29.688 11.062 12.786 1.00 46.75 103 SER A N 1
ATOM 763 C CA . SER A 1 103 ? -28.745 11.221 13.884 1.00 46.75 103 SER A CA 1
ATOM 764 C C . SER A 1 103 ? -29.383 12.004 15.038 1.00 46.75 103 SER A C 1
ATOM 766 O O . SER A 1 103 ? -29.767 13.158 14.827 1.00 46.75 103 SER A O 1
ATOM 768 N N . PRO A 1 104 ? -29.457 11.468 16.269 1.00 51.69 104 PRO A N 1
ATOM 769 C CA . PRO A 1 104 ? -29.715 12.307 17.424 1.00 51.69 104 PRO A CA 1
ATOM 770 C C . PRO A 1 104 ? -28.465 13.138 17.735 1.00 51.69 104 PRO A C 1
ATOM 772 O O . PRO A 1 104 ? -27.338 12.638 17.798 1.00 51.69 104 PRO A O 1
ATOM 775 N N . ALA A 1 105 ? -28.684 14.438 17.909 1.00 47.28 105 ALA A N 1
ATOM 776 C CA . ALA A 1 105 ? -27.701 15.394 18.380 1.00 47.28 105 ALA A CA 1
ATOM 777 C C . ALA A 1 105 ? -27.084 14.929 19.710 1.00 47.28 105 ALA A C 1
ATOM 779 O O . ALA A 1 105 ? -27.786 14.579 20.657 1.00 47.28 105 ALA A O 1
ATOM 780 N N . ARG A 1 106 ? -25.750 14.950 19.785 1.00 44.72 106 ARG A N 1
ATOM 781 C CA . ARG A 1 106 ? -24.998 14.724 21.022 1.00 44.72 106 ARG A CA 1
ATOM 782 C C . ARG A 1 106 ? -25.154 15.934 21.943 1.00 44.72 106 ARG A C 1
ATOM 784 O O . ARG A 1 106 ? -24.420 16.913 21.839 1.00 44.72 106 ARG A O 1
ATOM 791 N N . THR A 1 107 ? -26.119 15.853 22.844 1.00 46.59 107 THR A N 1
ATOM 792 C CA . THR A 1 107 ? -26.259 16.710 24.022 1.00 46.59 107 THR A CA 1
ATOM 793 C C . THR A 1 107 ? -25.102 16.492 25.000 1.00 46.59 107 THR A C 1
ATOM 795 O O . THR A 1 107 ? -24.865 15.377 25.450 1.00 46.59 107 THR A O 1
ATOM 798 N N . GLY A 1 108 ? -24.425 17.586 25.357 1.00 42.81 108 GLY A N 1
ATOM 799 C CA . GLY A 1 108 ? -23.887 17.824 26.699 1.00 42.81 108 GLY A CA 1
ATOM 800 C C . GLY A 1 108 ? -22.765 16.911 27.193 1.00 42.81 108 GLY A C 1
ATOM 801 O O . GLY A 1 108 ? -22.991 16.037 28.023 1.00 42.81 108 GLY A O 1
ATOM 802 N N . SER A 1 109 ? -21.522 17.225 26.820 1.00 39.88 109 SER A N 1
ATOM 803 C CA . SER A 1 109 ? -20.371 16.881 27.660 1.00 39.88 109 SER A CA 1
ATOM 804 C C . SER A 1 109 ? -20.403 17.767 28.909 1.00 39.88 109 SER A C 1
ATOM 806 O O . SER A 1 109 ? -19.907 18.895 28.913 1.00 39.88 109 SER A O 1
ATOM 808 N N . LEU A 1 110 ? -21.048 17.278 29.969 1.00 47.81 110 LEU A N 1
ATOM 809 C CA . LEU A 1 110 ? -20.856 17.811 31.311 1.00 47.81 110 LEU A CA 1
ATOM 810 C C . LEU A 1 110 ? -19.456 17.402 31.761 1.00 47.81 110 LEU A C 1
ATOM 812 O O . LEU A 1 110 ? -19.236 16.318 32.298 1.00 47.81 110 LEU A O 1
ATOM 816 N N . SER A 1 111 ? -18.512 18.307 31.524 1.00 41.19 111 SER A N 1
ATOM 817 C CA . SER A 1 111 ? -17.223 18.354 32.198 1.00 41.19 111 SER A CA 1
ATOM 818 C C . SER A 1 111 ? -17.463 18.396 33.711 1.00 41.19 111 SER A C 1
ATOM 820 O O . SER A 1 111 ? -17.633 19.457 34.313 1.00 41.19 111 SER A O 1
ATOM 822 N N . ARG A 1 112 ? -17.506 17.218 34.344 1.00 47.72 112 ARG A N 1
ATOM 823 C CA . ARG A 1 112 ? -17.273 17.078 35.781 1.00 47.72 112 ARG A CA 1
ATOM 824 C C . ARG A 1 112 ? -15.794 17.343 36.009 1.00 47.72 112 ARG A C 1
ATOM 826 O O . ARG A 1 112 ? -14.969 16.437 36.027 1.00 47.72 112 ARG A O 1
ATOM 833 N N . ARG A 1 113 ? -15.477 18.626 36.146 1.00 43.94 113 ARG A N 1
ATOM 834 C CA . ARG A 1 113 ? -14.219 19.114 36.695 1.00 43.94 113 ARG A CA 1
ATOM 835 C C . ARG A 1 113 ? -14.065 18.484 38.082 1.00 43.94 113 ARG A C 1
ATOM 837 O O . ARG A 1 113 ? -14.825 18.810 38.991 1.00 43.94 113 ARG A O 1
ATOM 844 N N . SER A 1 114 ? -13.144 17.533 38.222 1.00 46.75 114 SER A N 1
ATOM 845 C CA . SER A 1 114 ? -12.754 17.003 39.522 1.00 46.75 114 SER A CA 1
ATOM 846 C C . SER A 1 114 ? -12.006 18.105 40.270 1.00 46.75 114 SER A C 1
ATOM 848 O O . SER A 1 114 ? -10.916 18.527 39.894 1.00 46.75 114 SER A O 1
ATOM 850 N N . ILE A 1 115 ? -12.641 18.626 41.315 1.00 49.97 115 ILE A N 1
ATOM 851 C CA . ILE A 1 115 ? -12.051 19.588 42.245 1.00 49.97 115 ILE A CA 1
ATOM 852 C C . ILE A 1 115 ? -11.584 18.800 43.468 1.00 49.97 115 ILE A C 1
ATOM 854 O O . ILE A 1 115 ? -12.148 18.945 44.539 1.00 49.97 115 ILE A O 1
ATOM 858 N N . PHE A 1 116 ? -10.610 17.905 43.306 1.00 47.91 116 PHE A N 1
ATOM 859 C CA . PHE A 1 116 ? -9.927 17.286 44.448 1.00 47.91 116 PHE A CA 1
ATOM 860 C C . PHE A 1 116 ? -8.468 17.019 44.089 1.00 47.91 116 PHE A C 1
ATOM 862 O O . PHE A 1 116 ? -8.030 15.882 43.949 1.00 47.91 116 PHE A O 1
ATOM 869 N N . SER A 1 117 ? -7.712 18.101 43.924 1.00 48.44 117 SER A N 1
ATOM 870 C CA . SER A 1 117 ? -6.259 18.070 44.034 1.00 48.44 117 SER A CA 1
ATOM 871 C C . SER A 1 117 ? -5.858 18.850 45.283 1.00 48.44 117 SER A C 1
ATOM 873 O O . SER A 1 117 ? -6.021 20.068 45.325 1.00 48.44 117 SER A O 1
ATOM 875 N N . GLY A 1 118 ? -5.326 18.131 46.271 1.00 47.75 118 GLY A N 1
ATOM 876 C CA . GLY A 1 118 ? -4.402 18.690 47.256 1.00 47.75 118 GLY A CA 1
ATOM 877 C C . GLY A 1 118 ? -5.017 19.311 48.506 1.00 47.75 118 GLY A C 1
ATOM 878 O O . GLY A 1 118 ? -4.851 20.502 48.715 1.00 47.75 118 GLY A O 1
ATOM 879 N N . VAL A 1 119 ? -5.640 18.504 49.370 1.00 43.50 119 VAL A N 1
ATOM 880 C CA . VAL A 1 119 ? -5.679 18.769 50.819 1.00 43.50 119 VAL A CA 1
ATOM 881 C C . VAL A 1 119 ? -5.646 17.421 51.549 1.00 43.50 119 VAL A C 1
ATOM 883 O O . VAL A 1 119 ? -6.491 16.562 51.300 1.00 43.50 119 VAL A O 1
ATOM 886 N N . GLU A 1 120 ? -4.683 17.237 52.454 1.00 51.72 120 GLU A N 1
ATOM 887 C CA . GLU A 1 120 ? -4.550 16.103 53.386 1.00 51.72 120 GLU A CA 1
ATOM 888 C C . GLU A 1 120 ? -5.642 16.107 54.474 1.00 51.72 120 GLU A C 1
ATOM 890 O O . GLU A 1 120 ? -5.376 16.060 55.669 1.00 51.72 120 GLU A O 1
ATOM 895 N N . TYR A 1 121 ? -6.907 16.150 54.072 1.00 47.09 121 TYR A N 1
ATOM 896 C CA . TYR A 1 121 ? -8.023 15.806 54.943 1.00 47.09 121 TYR A CA 1
ATOM 897 C C . TYR A 1 121 ? -8.732 14.647 54.290 1.00 47.09 121 TYR A C 1
ATOM 899 O O . TYR A 1 121 ? -9.457 14.833 53.320 1.00 47.09 121 TYR A O 1
ATOM 907 N N . ARG A 1 122 ? -8.479 13.445 54.810 1.00 51.59 122 ARG A N 1
ATOM 908 C CA . ARG A 1 122 ? -9.147 12.203 54.425 1.00 51.59 122 ARG A CA 1
ATOM 909 C C . ARG A 1 122 ? -10.654 12.400 54.649 1.00 51.59 122 ARG A C 1
ATOM 911 O O . ARG A 1 122 ? -11.093 12.308 55.795 1.00 51.59 122 ARG A O 1
ATOM 918 N N . PRO A 1 123 ? -11.469 12.677 53.615 1.00 49.84 123 PRO A N 1
ATOM 919 C CA . PRO A 1 123 ? -12.901 12.752 53.798 1.00 49.84 123 PRO A CA 1
ATOM 920 C C . PRO A 1 123 ? -13.338 11.296 53.870 1.00 49.84 123 PRO A C 1
ATOM 922 O O . PRO A 1 123 ? -13.351 10.588 52.861 1.00 49.84 123 PRO A O 1
ATOM 925 N N . THR A 1 124 ? -13.653 10.808 55.065 1.00 54.97 124 THR A N 1
ATOM 926 C CA . THR A 1 124 ? -14.377 9.548 55.233 1.00 54.97 124 THR A CA 1
ATOM 927 C C . THR A 1 124 ? -15.795 9.760 54.716 1.00 54.97 124 THR A C 1
ATOM 929 O O . THR A 1 124 ? -16.743 9.900 55.482 1.00 54.97 124 THR A O 1
ATOM 932 N N . SER A 1 125 ? -15.937 9.856 53.391 1.00 55.12 125 SER A N 1
ATOM 933 C CA . SER A 1 125 ? -17.237 9.819 52.742 1.00 55.12 125 SER A CA 1
ATOM 934 C C . SER A 1 125 ? -17.869 8.471 53.098 1.00 55.12 125 SER A C 1
ATOM 936 O O . SER A 1 125 ? -17.282 7.428 52.782 1.00 55.12 125 SER A O 1
ATOM 938 N N . PRO A 1 126 ? -19.047 8.464 53.745 1.00 56.12 126 PRO A N 1
ATOM 939 C CA . PRO A 1 126 ? -19.725 7.239 54.164 1.00 56.12 126 PRO A CA 1
ATOM 940 C C . PRO A 1 126 ? -20.203 6.385 52.979 1.00 56.12 126 PRO A C 1
ATOM 942 O O . PRO A 1 126 ? -20.725 5.298 53.186 1.00 56.12 126 PRO A O 1
ATOM 945 N N . PHE A 1 127 ? -20.000 6.851 51.742 1.00 55.41 127 PHE A N 1
ATOM 946 C CA . PHE A 1 127 ? -20.379 6.154 50.517 1.00 55.41 127 PHE A CA 1
ATOM 947 C C . PHE A 1 127 ? -19.210 5.450 49.812 1.00 55.41 127 PHE A C 1
ATOM 949 O O . PHE A 1 127 ? -19.449 4.662 48.906 1.00 55.41 127 PHE A O 1
ATOM 956 N N . ILE A 1 128 ? -17.950 5.699 50.206 1.00 58.38 128 ILE A N 1
ATOM 957 C CA . ILE A 1 128 ? -16.777 5.091 49.538 1.00 58.38 128 ILE A CA 1
ATOM 958 C C . ILE A 1 128 ? -16.639 3.592 49.857 1.00 58.38 128 ILE A C 1
ATOM 960 O O . ILE A 1 128 ? -16.081 2.850 49.059 1.00 58.38 128 ILE A O 1
ATOM 964 N N . HIS A 1 129 ? -17.163 3.135 50.996 1.00 55.12 129 HIS A N 1
ATOM 965 C CA . HIS A 1 129 ? -17.017 1.746 51.454 1.00 55.12 129 HIS A CA 1
ATOM 966 C C . HIS A 1 129 ? -18.262 0.869 51.187 1.00 55.12 129 HIS A C 1
ATOM 968 O O . HIS A 1 129 ? -18.289 -0.291 51.586 1.00 55.12 129 HIS A O 1
ATOM 974 N N . GLY A 1 130 ? -19.257 1.395 50.462 1.00 54.62 130 GLY A N 1
ATOM 975 C CA . GLY A 1 130 ? -20.544 0.737 50.216 1.00 54.62 130 GLY A CA 1
ATOM 976 C C . GLY A 1 130 ? -21.670 1.311 51.082 1.00 54.62 130 GLY A C 1
ATOM 977 O O . GLY A 1 130 ? -21.449 1.808 52.189 1.00 54.62 130 GLY A O 1
ATOM 978 N N . ALA A 1 131 ? -22.900 1.285 50.565 1.00 53.34 131 ALA A N 1
ATOM 979 C CA . ALA A 1 131 ? -24.078 1.737 51.299 1.00 53.34 131 ALA A CA 1
ATOM 980 C C . ALA A 1 131 ? -24.300 0.825 52.522 1.00 53.34 131 ALA A C 1
ATOM 982 O O . ALA A 1 131 ? -24.658 -0.340 52.388 1.00 53.34 131 ALA A O 1
ATOM 983 N N . GLY A 1 132 ? -24.034 1.345 53.724 1.00 53.88 132 GLY A N 1
ATOM 984 C CA . GLY A 1 132 ? -24.203 0.617 54.990 1.00 53.88 132 GLY A CA 1
ATOM 985 C C . GLY A 1 132 ? -22.921 0.396 55.793 1.00 53.88 132 GLY A C 1
ATOM 986 O O . GLY A 1 132 ? -23.000 0.035 56.964 1.00 53.88 132 GLY A O 1
ATOM 987 N N . THR A 1 133 ? -21.743 0.685 55.241 1.00 50.75 133 THR A N 1
ATOM 988 C CA . THR A 1 133 ? -20.488 0.647 56.003 1.00 50.75 133 THR A CA 1
ATOM 989 C C . THR A 1 133 ? -20.189 2.030 56.576 1.00 50.75 133 THR A C 1
ATOM 991 O O . THR A 1 133 ? -19.211 2.689 56.211 1.00 50.75 133 THR A O 1
ATOM 994 N N . THR A 1 134 ? -21.025 2.514 57.495 1.00 54.28 134 THR A N 1
ATOM 995 C CA . THR A 1 134 ? -20.498 3.474 58.465 1.00 54.28 134 THR A CA 1
ATOM 996 C C . THR A 1 134 ? -19.445 2.700 59.242 1.00 54.28 134 THR A C 1
ATOM 998 O O . THR A 1 134 ? -19.802 1.800 60.003 1.00 54.28 134 THR A O 1
ATOM 1001 N N . ALA A 1 135 ? -18.163 2.966 58.976 1.00 55.84 135 ALA A N 1
ATOM 1002 C CA . ALA A 1 135 ? -17.062 2.458 59.784 1.00 55.84 135 ALA A CA 1
ATOM 1003 C C . ALA A 1 135 ? -17.492 2.562 61.248 1.00 55.84 135 ALA A C 1
ATOM 1005 O O . ALA A 1 135 ? -17.917 3.643 61.653 1.00 55.84 135 ALA A O 1
ATOM 1006 N N . THR A 1 136 ? -17.503 1.437 61.968 1.00 56.81 136 THR A N 1
ATOM 1007 C CA . THR A 1 136 ? -17.945 1.324 63.364 1.00 56.81 136 THR A CA 1
ATOM 1008 C C . THR A 1 136 ? -17.388 2.493 64.157 1.00 56.81 136 THR A C 1
ATOM 1010 O O . THR A 1 136 ? -16.214 2.496 64.526 1.00 56.81 136 THR A O 1
ATOM 1013 N N . ALA A 1 137 ? -18.212 3.525 64.342 1.00 63.88 137 ALA A N 1
ATOM 1014 C CA . ALA A 1 137 ? -17.837 4.662 65.152 1.00 63.88 137 ALA A CA 1
ATOM 1015 C C . ALA A 1 137 ? -17.624 4.119 66.571 1.00 63.88 137 ALA A C 1
ATOM 1017 O O . ALA A 1 137 ? -18.416 3.271 67.004 1.00 63.88 137 ALA A O 1
ATOM 1018 N N . PRO A 1 138 ? -16.557 4.534 67.273 1.00 75.38 138 PRO A N 1
ATOM 1019 C CA . PRO A 1 138 ? -16.318 4.068 68.629 1.00 75.38 138 PRO A CA 1
ATOM 1020 C C . PRO A 1 138 ? -17.572 4.326 69.481 1.00 75.38 138 PRO A C 1
ATOM 1022 O O . PRO A 1 138 ? -18.210 5.374 69.316 1.00 75.38 138 PRO A O 1
ATOM 1025 N N . PRO A 1 139 ? -17.975 3.371 70.340 1.00 72.88 139 PRO A N 1
ATOM 1026 C CA . PRO A 1 139 ? -19.176 3.508 71.149 1.00 72.88 139 PRO A CA 1
ATOM 1027 C C . PRO A 1 139 ? -19.036 4.745 72.036 1.00 72.88 139 PRO A C 1
ATOM 1029 O O . PRO A 1 139 ? -18.179 4.809 72.911 1.00 72.88 139 PRO A O 1
ATOM 1032 N N . ASN A 1 140 ? -19.864 5.754 71.778 1.00 83.69 140 ASN A N 1
ATOM 1033 C CA . ASN A 1 140 ? -19.863 6.986 72.554 1.00 83.69 140 ASN A CA 1
ATOM 1034 C C . ASN A 1 140 ? -20.579 6.721 73.887 1.00 83.69 140 ASN A C 1
ATOM 1036 O O . ASN A 1 140 ? -21.812 6.748 73.956 1.00 83.69 140 ASN A O 1
ATOM 1040 N N . GLU A 1 141 ? -19.814 6.439 74.942 1.00 85.38 141 GLU A N 1
ATOM 1041 C CA . GLU A 1 141 ? -20.341 6.111 76.276 1.00 85.38 141 GLU A CA 1
ATOM 1042 C C . GLU A 1 141 ? -21.247 7.226 76.835 1.00 85.38 141 GLU A C 1
ATOM 1044 O O . GLU A 1 141 ? -22.287 6.943 77.440 1.00 85.38 141 GLU A O 1
ATOM 1049 N N . GLU A 1 142 ? -20.941 8.492 76.528 1.00 87.19 142 GLU A N 1
ATOM 1050 C CA . GLU A 1 142 ? -21.758 9.665 76.880 1.00 87.19 142 GLU A CA 1
ATOM 1051 C C . GLU A 1 142 ? -23.185 9.608 76.309 1.00 87.19 142 GLU A C 1
ATOM 1053 O O . GLU A 1 142 ? -24.149 10.003 76.966 1.00 87.19 142 GLU A O 1
ATOM 1058 N N . LEU A 1 143 ? -23.358 9.088 75.091 1.00 83.31 143 LEU A N 1
ATOM 1059 C CA . LEU A 1 143 ? -24.685 8.967 74.485 1.00 83.31 143 LEU A CA 1
ATOM 1060 C C . LEU A 1 143 ? -25.489 7.838 75.133 1.00 83.31 143 LEU A C 1
ATOM 1062 O O . LEU A 1 143 ? -26.696 7.985 75.320 1.00 83.31 143 LEU A O 1
ATOM 1066 N N . SER A 1 144 ? -24.829 6.742 75.518 1.00 88.19 144 SER A N 1
ATOM 1067 C CA . SER A 1 144 ? -25.487 5.616 76.191 1.00 88.19 144 SER A CA 1
ATOM 1068 C C . SER A 1 144 ? -25.995 5.988 77.589 1.00 88.19 144 SER A C 1
ATOM 1070 O O . SER A 1 144 ? -27.142 5.696 77.929 1.00 88.19 144 SER A O 1
ATOM 1072 N N . THR A 1 145 ? -25.195 6.722 78.370 1.00 92.19 145 THR A N 1
ATOM 1073 C CA . THR A 1 145 ? -25.577 7.207 79.707 1.00 92.19 145 THR A CA 1
ATOM 1074 C C . THR A 1 145 ? -26.696 8.251 79.634 1.00 92.19 145 THR A C 1
ATOM 1076 O O . THR A 1 145 ? -27.628 8.244 80.447 1.00 92.19 145 THR A O 1
ATOM 1079 N N . ARG A 1 146 ? -26.679 9.110 78.607 1.00 91.00 146 ARG A N 1
ATOM 1080 C CA . ARG A 1 146 ? -27.764 10.060 78.327 1.00 91.00 146 ARG A CA 1
ATOM 1081 C C . ARG A 1 146 ? -29.063 9.370 77.907 1.00 91.00 146 ARG A C 1
ATOM 1083 O O . ARG A 1 146 ? -30.132 9.781 78.348 1.00 91.00 146 ARG A O 1
ATOM 1090 N N . ALA A 1 147 ? -28.983 8.324 77.088 1.00 91.06 147 ALA A N 1
ATOM 1091 C CA . ALA A 1 147 ? -30.149 7.537 76.695 1.00 91.06 147 ALA A CA 1
ATOM 1092 C C . ALA A 1 147 ? -30.773 6.831 77.910 1.00 91.06 147 ALA A C 1
ATOM 1094 O O . ALA A 1 147 ? -31.965 6.985 78.162 1.00 91.06 147 ALA A O 1
ATOM 1095 N N . ALA A 1 148 ? -29.954 6.171 78.737 1.00 91.56 148 ALA A N 1
ATOM 1096 C CA . ALA A 1 148 ? -30.416 5.481 79.942 1.00 91.56 148 ALA A CA 1
ATOM 1097 C C . ALA A 1 148 ? -31.086 6.425 80.962 1.00 91.56 148 ALA A C 1
ATOM 1099 O O . ALA A 1 148 ? -32.103 6.076 81.565 1.00 91.56 148 ALA A O 1
ATOM 1100 N N . SER A 1 149 ? -30.552 7.638 81.145 1.00 92.81 149 SER A N 1
ATOM 1101 C CA . SER A 1 149 ? -31.160 8.649 82.025 1.00 92.81 149 SER A CA 1
ATOM 1102 C C . SER A 1 149 ? -32.459 9.232 81.456 1.00 92.81 149 SER A C 1
ATOM 1104 O O . SER A 1 149 ? -33.408 9.437 82.215 1.00 92.81 149 SER A O 1
ATOM 1106 N N . ALA A 1 150 ? -32.552 9.436 80.138 1.00 93.19 150 ALA A N 1
ATOM 1107 C CA . ALA A 1 150 ? -33.796 9.839 79.481 1.00 93.19 150 ALA A CA 1
ATOM 1108 C C . ALA A 1 150 ? -34.881 8.752 79.598 1.00 93.19 150 ALA A C 1
ATOM 1110 O O . ALA A 1 150 ? -36.033 9.055 79.917 1.00 93.19 150 ALA A O 1
ATOM 1111 N N . ASP A 1 151 ? -34.509 7.480 79.439 1.00 91.94 151 ASP A N 1
ATOM 1112 C CA . ASP A 1 151 ? -35.417 6.348 79.614 1.00 91.94 151 ASP A CA 1
ATOM 1113 C C . ASP A 1 151 ? -35.910 6.210 81.056 1.00 91.94 151 ASP A C 1
ATOM 1115 O O . ASP A 1 151 ? -37.056 5.816 81.276 1.00 91.94 151 ASP A O 1
ATOM 1119 N N . ALA A 1 152 ? -35.101 6.555 82.058 1.00 93.19 152 ALA A N 1
ATOM 1120 C CA . ALA A 1 152 ? -35.541 6.554 83.453 1.00 93.19 152 ALA A CA 1
ATOM 1121 C C . ALA A 1 152 ? -36.628 7.612 83.737 1.00 93.19 152 ALA A C 1
ATOM 1123 O O . ALA A 1 152 ? -37.473 7.403 84.605 1.00 93.19 152 ALA A O 1
ATOM 1124 N N . GLN A 1 153 ? -36.633 8.724 82.992 1.00 94.75 153 GLN A N 1
ATOM 1125 C CA . GLN A 1 153 ? -37.572 9.840 83.175 1.00 94.75 153 GLN A CA 1
ATOM 1126 C C . GLN A 1 153 ? -38.868 9.702 82.356 1.00 94.75 153 GLN A C 1
ATOM 1128 O O . GLN A 1 153 ? -39.849 10.396 82.626 1.00 94.75 153 GLN A O 1
ATOM 1133 N N . LEU A 1 154 ? -38.902 8.812 81.361 1.00 93.38 154 LEU A N 1
ATOM 1134 C CA . LEU A 1 154 ? -40.071 8.594 80.509 1.00 93.38 154 LEU A CA 1
ATOM 1135 C C . LEU A 1 154 ? -41.118 7.697 81.180 1.00 93.38 154 LEU A C 1
ATOM 1137 O O . LEU A 1 154 ? -40.826 6.609 81.681 1.00 93.38 154 LEU A O 1
ATOM 1141 N N . THR A 1 155 ? -42.385 8.103 81.093 1.00 96.75 155 THR A N 1
ATOM 1142 C CA . THR A 1 155 ? -43.518 7.257 81.503 1.00 96.75 155 THR A CA 1
ATOM 1143 C C . THR A 1 155 ? -43.659 6.038 80.580 1.00 96.75 155 THR A C 1
ATOM 1145 O O . THR A 1 155 ? -43.325 6.094 79.394 1.00 96.75 155 THR A O 1
ATOM 1148 N N . SER A 1 156 ? -44.223 4.932 81.080 1.00 94.31 156 SER A N 1
ATOM 1149 C CA . SER A 1 156 ? -44.431 3.698 80.293 1.00 94.31 156 SER A CA 1
ATOM 1150 C C . SER A 1 156 ? -45.240 3.925 79.005 1.00 94.31 156 SER A C 1
ATOM 1152 O O . SER A 1 156 ? -44.957 3.325 77.967 1.00 94.31 156 SER A O 1
ATOM 1154 N N . SER A 1 157 ? -46.207 4.850 79.034 1.00 94.81 157 SER A N 1
ATOM 1155 C CA . SER A 1 157 ? -46.988 5.253 77.858 1.00 94.81 157 SER A CA 1
ATOM 1156 C C . SER A 1 157 ? -46.120 5.933 76.795 1.00 94.81 157 SER A C 1
ATOM 1158 O O . SER A 1 157 ? -46.222 5.596 75.612 1.00 94.81 157 SER A O 1
ATOM 1160 N N . GLN A 1 158 ? -45.225 6.843 77.196 1.00 96.50 158 GLN A N 1
ATOM 1161 C CA . GLN A 1 158 ? -44.304 7.511 76.275 1.00 96.50 158 GLN A CA 1
ATOM 1162 C C . GLN A 1 158 ? -43.299 6.525 75.676 1.00 96.50 158 GLN A C 1
ATOM 1164 O O . GLN A 1 158 ? -43.136 6.541 74.458 1.00 96.50 158 GLN A O 1
ATOM 1169 N N . LYS A 1 159 ? -42.733 5.611 76.478 1.00 94.81 159 LYS A N 1
ATOM 1170 C CA . LYS A 1 159 ? -41.863 4.526 75.983 1.00 94.81 159 LYS A CA 1
ATOM 1171 C C . LYS A 1 159 ? -42.551 3.711 74.898 1.00 94.81 159 LYS A C 1
ATOM 1173 O O . LYS A 1 159 ? -42.075 3.653 73.774 1.00 94.81 159 LYS A O 1
ATOM 1178 N N . SER A 1 160 ? -43.777 3.251 75.159 1.00 95.06 160 SER A N 1
ATOM 1179 C CA 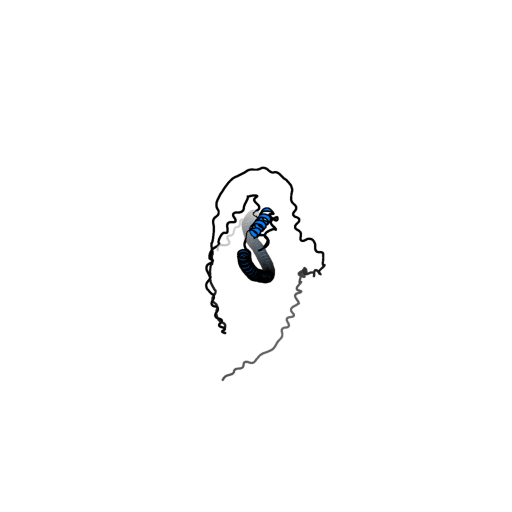. SER A 1 160 ? -44.538 2.485 74.164 1.00 95.06 160 SER A CA 1
ATOM 1180 C C . SER A 1 160 ? -44.796 3.252 72.855 1.00 95.06 160 SER A C 1
ATOM 1182 O O . SER A 1 160 ? -44.934 2.647 71.789 1.00 95.06 160 SER A O 1
ATOM 1184 N N . ARG A 1 161 ? -44.901 4.589 72.908 1.00 95.94 161 ARG A N 1
ATOM 1185 C CA . ARG A 1 161 ? -45.045 5.435 71.713 1.00 95.94 161 ARG A CA 1
ATOM 1186 C C . ARG A 1 161 ? -43.718 5.566 70.972 1.00 95.94 161 ARG A C 1
ATOM 1188 O O . ARG A 1 161 ? -43.734 5.470 69.746 1.00 95.94 161 ARG A O 1
ATOM 1195 N N . VAL A 1 162 ? -42.615 5.757 71.696 1.00 95.00 162 VAL A N 1
ATOM 1196 C CA . VAL A 1 162 ? -41.253 5.782 71.145 1.00 95.00 162 VAL A CA 1
ATOM 1197 C C . VAL A 1 162 ? -40.955 4.452 70.455 1.00 95.00 162 VAL A C 1
ATOM 1199 O O . VAL A 1 162 ? -40.736 4.460 69.245 1.00 95.00 162 VAL A O 1
ATOM 1202 N N . ASP A 1 163 ? -41.145 3.321 71.135 1.00 94.50 163 ASP A N 1
ATOM 1203 C CA . ASP A 1 163 ? -40.919 1.974 70.590 1.00 94.50 163 ASP A CA 1
ATOM 1204 C C . ASP A 1 163 ? -41.725 1.730 69.307 1.00 94.50 163 ASP A C 1
ATOM 1206 O O . ASP A 1 163 ? -41.229 1.199 68.312 1.00 94.50 163 ASP A O 1
ATOM 1210 N N . LYS A 1 164 ? -42.995 2.157 69.277 1.00 96.81 164 LYS A N 1
ATOM 1211 C CA . LYS A 1 164 ? -43.842 2.039 68.078 1.00 96.81 164 LYS A CA 1
ATOM 1212 C C . LYS A 1 164 ? -43.324 2.889 66.920 1.00 96.81 164 LYS A C 1
ATOM 1214 O O . LYS A 1 164 ? -43.437 2.471 65.764 1.00 96.81 164 LYS A O 1
ATOM 1219 N N . VAL A 1 165 ? -42.823 4.093 67.192 1.00 96.75 165 VAL A N 1
ATOM 1220 C CA . VAL A 1 165 ? -42.236 4.970 66.170 1.00 96.75 165 VAL A CA 1
ATOM 1221 C C . VAL A 1 165 ? -40.921 4.381 65.666 1.00 96.75 165 VAL A C 1
ATOM 1223 O O . VAL A 1 165 ? -40.713 4.333 64.454 1.00 96.75 165 VAL A O 1
ATOM 1226 N N . GLU A 1 166 ? -40.076 3.878 66.557 1.00 94.94 166 GLU A N 1
ATOM 1227 C CA . GLU A 1 166 ? -38.807 3.236 66.222 1.00 94.94 166 GLU A CA 1
ATOM 1228 C C . GLU A 1 166 ? -39.009 1.960 65.412 1.00 94.94 166 GLU A C 1
ATOM 1230 O O . GLU A 1 166 ? -38.441 1.836 64.330 1.00 94.94 166 GLU A O 1
ATOM 1235 N N . ALA A 1 167 ? -39.919 1.074 65.821 1.00 96.00 167 ALA A N 1
ATOM 1236 C CA . ALA A 1 167 ? -40.260 -0.123 65.058 1.00 96.00 167 ALA A CA 1
ATOM 1237 C C . ALA A 1 167 ? -40.779 0.216 63.647 1.00 96.00 167 ALA A C 1
ATOM 1239 O O . ALA A 1 167 ? -40.461 -0.472 62.674 1.00 96.00 167 ALA A O 1
ATOM 1240 N N . LYS A 1 168 ? -41.561 1.296 63.494 1.00 97.50 168 LYS A N 1
ATOM 1241 C CA . LYS A 1 168 ? -41.998 1.785 62.172 1.00 97.50 168 LYS A CA 1
ATOM 1242 C C . LYS A 1 168 ? -40.825 2.321 61.349 1.00 97.50 168 LYS A C 1
ATOM 1244 O O . LYS A 1 168 ? -40.772 2.045 60.151 1.00 97.50 168 LYS A O 1
ATOM 1249 N N . LYS A 1 169 ? -39.901 3.070 61.960 1.00 96.06 169 LYS A N 1
ATOM 1250 C CA . LYS A 1 169 ? -38.686 3.575 61.300 1.00 96.06 169 LYS A CA 1
ATOM 1251 C C . LYS A 1 169 ? -37.766 2.429 60.872 1.00 96.06 169 LYS A C 1
ATOM 1253 O O . LYS A 1 169 ? -37.385 2.393 59.710 1.00 96.06 169 LYS A O 1
ATOM 1258 N N . ALA A 1 170 ? -37.510 1.452 61.740 1.00 94.94 170 ALA A N 1
ATOM 1259 C CA . ALA A 1 170 ? -36.709 0.267 61.436 1.00 94.94 170 ALA A CA 1
ATOM 1260 C C . ALA A 1 170 ? -37.299 -0.539 60.266 1.00 94.94 170 ALA A C 1
ATOM 1262 O O . ALA A 1 170 ? -36.586 -0.895 59.331 1.00 94.94 170 ALA A O 1
ATOM 1263 N N . LYS A 1 171 ? -38.627 -0.740 60.245 1.00 96.88 171 LYS A N 1
ATOM 1264 C CA . LYS A 1 171 ? -39.318 -1.368 59.104 1.00 96.88 171 LYS A CA 1
ATOM 1265 C C . LYS A 1 171 ? -39.164 -0.569 57.807 1.00 96.88 171 LYS A C 1
ATOM 1267 O O . LYS A 1 171 ? -39.012 -1.171 56.750 1.00 96.88 171 LYS A O 1
ATOM 1272 N N . ARG A 1 172 ? -39.229 0.768 57.863 1.00 96.62 172 ARG A N 1
ATOM 1273 C CA . ARG A 1 172 ? -39.000 1.629 56.687 1.00 96.62 172 ARG A CA 1
ATOM 1274 C C . ARG A 1 172 ? -37.556 1.524 56.193 1.00 96.62 172 ARG A C 1
ATOM 1276 O O . ARG A 1 172 ? -37.367 1.330 55.002 1.00 96.62 172 ARG A O 1
ATOM 1283 N N . LEU A 1 173 ? -36.573 1.574 57.091 1.00 94.69 173 LEU A N 1
ATOM 1284 C CA . LEU A 1 173 ? -35.155 1.420 56.749 1.00 94.69 173 LEU A CA 1
ATOM 1285 C C . LEU A 1 173 ? -34.862 0.055 56.122 1.00 94.69 173 LEU A C 1
ATOM 1287 O O . LEU A 1 173 ? -34.231 -0.007 55.078 1.00 94.69 173 LEU A O 1
ATOM 1291 N N . SER A 1 174 ? -35.389 -1.032 56.692 1.00 95.88 174 SER A N 1
ATOM 1292 C CA . SER A 1 174 ? -35.232 -2.372 56.116 1.00 95.88 174 SER A CA 1
ATOM 1293 C C . SER A 1 174 ? -35.799 -2.464 54.693 1.00 95.88 174 SER A C 1
ATOM 1295 O O . SER A 1 174 ? -35.166 -3.060 53.826 1.00 95.88 174 SER A O 1
ATOM 1297 N N . LYS A 1 175 ? -36.950 -1.830 54.419 1.00 97.12 175 LYS A N 1
ATOM 1298 C CA . LYS A 1 175 ? -37.504 -1.758 53.056 1.00 97.12 175 LYS A CA 1
ATOM 1299 C C . LYS A 1 175 ? -36.599 -0.981 52.101 1.00 97.12 175 LYS A C 1
ATOM 1301 O O . LYS A 1 175 ? -36.360 -1.472 51.005 1.00 97.12 175 LYS A O 1
ATOM 1306 N N . ILE A 1 176 ? -36.080 0.171 52.532 1.00 95.88 176 ILE A N 1
ATOM 1307 C CA . ILE A 1 176 ? -35.153 0.989 51.734 1.00 95.88 176 ILE A CA 1
ATOM 1308 C C . ILE A 1 176 ? -33.903 0.177 51.382 1.00 95.88 176 ILE A C 1
ATOM 1310 O O . ILE A 1 176 ? -33.577 0.074 50.210 1.00 95.88 176 ILE A O 1
ATOM 1314 N N . ILE A 1 177 ? -33.281 -0.495 52.356 1.00 94.25 177 ILE A N 1
ATOM 1315 C CA . ILE A 1 177 ? -32.083 -1.324 52.128 1.00 94.25 177 ILE A CA 1
ATOM 1316 C C . ILE A 1 177 ? -32.360 -2.442 51.108 1.00 94.25 177 ILE A C 1
ATOM 1318 O O . ILE A 1 177 ? -31.540 -2.716 50.236 1.00 94.25 177 ILE A O 1
ATOM 1322 N N . ILE A 1 178 ? -33.531 -3.086 51.177 1.00 96.06 178 ILE A N 1
ATOM 1323 C CA . ILE A 1 178 ? -33.914 -4.130 50.211 1.00 96.06 178 ILE A CA 1
ATOM 1324 C C . ILE A 1 178 ? -34.128 -3.542 48.809 1.00 96.06 178 ILE A C 1
ATOM 1326 O O . ILE A 1 178 ? -33.767 -4.173 47.815 1.00 96.06 178 ILE A O 1
ATOM 1330 N N . GLU A 1 179 ? -34.759 -2.374 48.704 1.00 96.12 179 GLU A N 1
ATOM 1331 C CA . GLU A 1 179 ? -34.980 -1.692 47.426 1.00 96.12 179 GLU A CA 1
ATOM 1332 C C . GLU A 1 179 ? -33.660 -1.211 46.812 1.00 96.12 179 GLU A C 1
ATOM 1334 O O . GLU A 1 179 ? -33.424 -1.462 45.630 1.00 96.12 179 GLU A O 1
ATOM 1339 N N . GLU A 1 180 ? -32.768 -0.629 47.613 1.00 91.75 180 GLU A N 1
ATOM 1340 C CA . GLU A 1 180 ? -31.416 -0.234 47.210 1.00 91.75 180 GLU A CA 1
ATOM 1341 C C . GLU A 1 180 ? -30.608 -1.439 46.724 1.00 91.75 180 GLU A C 1
ATOM 1343 O O . GLU A 1 180 ? -30.089 -1.399 45.611 1.00 91.75 180 GLU A O 1
ATOM 1348 N N . GLY A 1 181 ? -30.608 -2.555 47.461 1.00 95.12 181 GLY A N 1
ATOM 1349 C CA . GLY A 1 181 ? -29.919 -3.776 47.034 1.00 95.12 181 GLY A CA 1
ATOM 1350 C C . GLY A 1 181 ? -30.445 -4.342 45.706 1.00 95.12 181 GLY A C 1
ATOM 1351 O O . GLY A 1 181 ? -29.684 -4.896 44.912 1.00 95.12 181 GLY A O 1
ATOM 1352 N N . LYS A 1 182 ? -31.740 -4.170 45.400 1.00 96.94 182 LYS A N 1
ATOM 1353 C CA . LYS A 1 182 ? -32.305 -4.544 44.088 1.00 96.94 182 LYS A CA 1
ATOM 1354 C C . LYS A 1 182 ? -31.853 -3.604 42.972 1.00 96.94 182 LYS A C 1
ATOM 1356 O O . LYS A 1 182 ? -31.632 -4.074 41.857 1.00 96.94 182 LYS A O 1
ATOM 1361 N N . VAL A 1 183 ? -31.772 -2.300 43.237 1.00 96.31 183 VAL A N 1
ATOM 1362 C CA . VAL A 1 183 ? -31.291 -1.306 42.263 1.00 96.31 183 VAL A CA 1
ATOM 1363 C C . VAL A 1 183 ? -29.805 -1.513 41.988 1.00 96.31 183 VAL A C 1
ATOM 1365 O O . VAL A 1 183 ? -29.410 -1.543 40.827 1.00 96.31 183 VAL A O 1
ATOM 1368 N N . GLU A 1 184 ? -29.008 -1.740 43.031 1.00 93.31 184 GLU A N 1
ATOM 1369 C CA . GLU A 1 184 ? -27.582 -2.042 42.924 1.00 93.31 184 GLU A CA 1
ATOM 1370 C C . GLU A 1 184 ? -27.344 -3.316 42.114 1.00 93.31 184 GLU A C 1
ATOM 1372 O O . GLU A 1 184 ? -26.577 -3.289 41.156 1.00 93.31 184 GLU A O 1
ATOM 1377 N N . LYS A 1 185 ? -28.066 -4.406 42.410 1.00 96.56 185 LYS A N 1
ATOM 1378 C CA . LYS A 1 185 ? -27.963 -5.639 41.620 1.00 96.56 185 LYS A CA 1
ATOM 1379 C C . LYS A 1 185 ? -28.256 -5.396 40.136 1.00 96.56 185 LYS A C 1
ATOM 1381 O O . LYS A 1 185 ? -27.492 -5.843 39.294 1.00 96.56 185 LYS A O 1
ATOM 1386 N N . LYS A 1 186 ? -29.319 -4.651 39.810 1.00 96.81 186 LYS A N 1
ATOM 1387 C CA . LYS A 1 186 ? -29.644 -4.306 38.414 1.00 96.81 186 LYS A CA 1
ATOM 1388 C C . LYS A 1 186 ? -28.565 -3.450 37.754 1.00 96.81 186 LYS A C 1
ATOM 1390 O O . LYS A 1 186 ? -28.307 -3.620 36.568 1.00 96.81 186 LYS A O 1
ATOM 1395 N N . ALA A 1 187 ? -27.959 -2.528 38.498 1.00 96.06 187 ALA A N 1
ATOM 1396 C CA . ALA A 1 187 ? -26.851 -1.724 37.997 1.00 96.06 187 ALA A CA 1
ATOM 1397 C C . ALA A 1 187 ? -25.613 -2.594 37.718 1.00 96.06 187 ALA A C 1
ATOM 1399 O O . ALA A 1 187 ? -24.979 -2.423 36.681 1.00 96.06 187 ALA A O 1
ATOM 1400 N N . LEU A 1 188 ? -25.305 -3.556 38.596 1.00 96.00 188 LEU A N 1
ATOM 1401 C CA . LEU A 1 188 ? -24.226 -4.526 38.387 1.00 96.00 188 LEU A CA 1
ATOM 1402 C C . LEU A 1 188 ? -24.490 -5.427 37.177 1.00 96.00 188 LEU A C 1
ATOM 1404 O O . LEU A 1 188 ? -23.599 -5.582 36.347 1.00 96.00 188 LEU A O 1
ATOM 1408 N N . ASP A 1 189 ? -25.703 -5.970 37.051 1.00 97.12 189 ASP A N 1
ATOM 1409 C CA . ASP A 1 189 ? -26.101 -6.791 35.902 1.00 97.12 189 ASP A CA 1
ATOM 1410 C C . ASP A 1 189 ? -25.949 -5.993 34.588 1.00 97.12 189 ASP A C 1
ATOM 1412 O O . ASP A 1 189 ? -25.353 -6.488 33.635 1.00 97.12 189 ASP A O 1
ATOM 1416 N N . GLY A 1 190 ? -26.360 -4.717 34.566 1.00 96.88 190 GLY A N 1
ATOM 1417 C CA . GLY A 1 190 ? -26.173 -3.839 33.403 1.00 96.88 190 GLY A CA 1
ATOM 1418 C C . GLY A 1 190 ? -24.702 -3.607 33.029 1.00 96.88 190 GLY A C 1
ATOM 1419 O O . GLY A 1 190 ? -24.349 -3.681 31.856 1.00 96.88 190 GLY A O 1
ATOM 1420 N N . ILE A 1 191 ? -23.819 -3.394 34.012 1.00 97.38 191 ILE A N 1
ATOM 1421 C CA . ILE A 1 191 ? -22.372 -3.244 33.763 1.00 97.38 191 ILE A CA 1
ATOM 1422 C C . ILE A 1 191 ? -21.762 -4.553 33.229 1.00 97.38 191 ILE A C 1
ATOM 1424 O O . ILE A 1 191 ? -20.861 -4.519 32.387 1.00 97.38 191 ILE A O 1
ATOM 1428 N N . LEU A 1 192 ? -22.233 -5.713 33.701 1.00 97.00 192 LEU A N 1
ATOM 1429 C CA . LEU A 1 192 ? -21.780 -7.017 33.206 1.00 97.00 192 LEU A CA 1
ATOM 1430 C C . LEU A 1 192 ? -22.195 -7.250 31.748 1.00 97.00 192 LEU A C 1
ATOM 1432 O O . LEU A 1 192 ? -21.376 -7.736 30.962 1.00 97.00 192 LEU A O 1
ATOM 1436 N N . ASP A 1 193 ? -23.415 -6.864 31.379 1.00 98.19 193 ASP A N 1
ATOM 1437 C CA . ASP A 1 193 ? -23.898 -6.934 29.999 1.00 98.19 193 ASP A CA 1
ATOM 1438 C C . ASP A 1 193 ? -23.077 -6.013 29.078 1.00 98.19 193 ASP A C 1
ATOM 1440 O O . ASP A 1 193 ? -22.572 -6.460 28.045 1.00 98.19 193 ASP A O 1
ATOM 1444 N N . GLU A 1 194 ? -22.834 -4.762 29.487 1.00 97.88 194 GLU A N 1
ATOM 1445 C CA . GLU A 1 194 ? -21.981 -3.819 28.747 1.00 97.88 194 GLU A CA 1
ATOM 1446 C C . GLU A 1 194 ? -20.554 -4.362 28.550 1.00 97.88 194 GLU A C 1
ATOM 1448 O O . GLU A 1 194 ? -19.976 -4.266 27.461 1.00 97.88 194 GLU A O 1
ATOM 1453 N N . LEU A 1 195 ? -19.973 -4.991 29.579 1.00 97.94 195 LEU A N 1
ATOM 1454 C CA . LEU A 1 195 ? -18.656 -5.620 29.477 1.00 97.94 195 LEU A CA 1
ATOM 1455 C C . LEU A 1 195 ? -18.659 -6.782 28.473 1.00 97.94 195 LEU A C 1
ATOM 1457 O O . LEU A 1 195 ? -17.718 -6.919 27.683 1.00 97.94 195 LEU A O 1
ATOM 1461 N N . ALA A 1 196 ? -19.704 -7.610 28.474 1.00 98.00 196 ALA A N 1
ATOM 1462 C CA . ALA A 1 196 ? -19.851 -8.704 27.520 1.00 98.00 196 ALA A CA 1
ATOM 1463 C C . ALA A 1 196 ? -19.988 -8.187 26.075 1.00 98.00 196 ALA A C 1
ATOM 1465 O O . ALA A 1 196 ? -19.382 -8.743 25.150 1.00 98.00 196 ALA A O 1
ATOM 1466 N N . GLU A 1 197 ? -20.728 -7.096 25.866 1.00 98.00 197 GLU A N 1
ATOM 1467 C CA . GLU A 1 197 ? -20.841 -6.428 24.567 1.00 98.00 197 GLU A CA 1
ATOM 1468 C C . GLU A 1 197 ? -19.492 -5.894 24.072 1.00 98.00 197 GLU A C 1
ATOM 1470 O O . GLU A 1 197 ? -19.104 -6.170 22.929 1.00 98.00 197 GLU A O 1
ATOM 1475 N N . LEU A 1 198 ? -18.731 -5.206 24.932 1.00 98.00 198 LEU A N 1
ATOM 1476 C CA . LEU A 1 198 ? -17.395 -4.700 24.599 1.00 98.00 198 LEU A CA 1
ATOM 1477 C C . LEU A 1 198 ? -16.430 -5.830 24.223 1.00 98.00 198 LEU A C 1
ATOM 1479 O O . LEU A 1 198 ? -15.702 -5.720 23.233 1.00 98.00 198 LEU A O 1
ATOM 1483 N N . GLN A 1 199 ? -16.460 -6.952 24.945 1.00 98.44 199 GLN A N 1
ATOM 1484 C CA . GLN A 1 199 ? -15.652 -8.127 24.606 1.00 98.44 199 GLN A CA 1
ATOM 1485 C C . GLN A 1 199 ? -16.037 -8.725 23.247 1.00 98.44 199 GLN A C 1
ATOM 1487 O O . GLN A 1 199 ? -15.170 -9.136 22.470 1.00 98.44 199 GLN A O 1
ATOM 1492 N N . ASN A 1 200 ? -17.331 -8.779 22.926 1.00 98.19 200 ASN A N 1
ATOM 1493 C CA . ASN A 1 200 ? -17.795 -9.254 21.624 1.00 98.19 200 ASN A CA 1
ATOM 1494 C C . ASN A 1 200 ? -17.379 -8.310 20.489 1.00 98.19 200 ASN A C 1
ATOM 1496 O O . ASN A 1 200 ? -16.980 -8.779 19.419 1.00 98.19 200 ASN A O 1
ATOM 1500 N N . LEU A 1 201 ? -17.428 -6.996 20.719 1.00 97.69 201 LEU A N 1
ATOM 1501 C CA . LEU A 1 201 ? -16.953 -5.989 19.774 1.00 97.69 201 LEU A CA 1
ATOM 1502 C C . LEU A 1 201 ? -15.444 -6.119 19.536 1.00 97.69 201 LEU A C 1
ATOM 1504 O O . LEU A 1 201 ? -15.017 -6.149 18.383 1.00 97.69 201 LEU A O 1
ATOM 1508 N N . GLN A 1 202 ? -14.649 -6.309 20.591 1.00 98.31 202 GLN A N 1
ATOM 1509 C CA . GLN A 1 202 ? -13.209 -6.556 20.482 1.00 98.31 202 GLN A CA 1
ATOM 1510 C C . GLN A 1 202 ? -12.907 -7.819 19.661 1.00 98.31 202 GLN A C 1
ATOM 1512 O O . GLN A 1 202 ? -12.090 -7.782 18.744 1.00 98.31 202 GLN A O 1
ATOM 1517 N N . LYS A 1 203 ? -13.600 -8.936 19.927 1.00 98.50 203 LYS A N 1
ATOM 1518 C CA . LYS A 1 203 ? -13.436 -10.180 19.151 1.00 98.50 203 LYS A CA 1
ATOM 1519 C C . LYS A 1 203 ? -13.748 -9.983 17.665 1.00 98.50 203 LYS A C 1
ATOM 1521 O O . LYS A 1 203 ? -13.087 -10.590 16.825 1.00 98.50 203 LYS A O 1
ATOM 1526 N N . LYS A 1 204 ? -14.761 -9.175 17.330 1.00 97.94 204 LYS A N 1
ATOM 1527 C CA . LYS A 1 204 ? -15.086 -8.830 15.936 1.00 97.94 204 LYS A CA 1
ATOM 1528 C C . LYS A 1 204 ? -13.987 -7.972 15.310 1.00 97.94 204 LYS A C 1
ATOM 1530 O O . LYS A 1 204 ? -13.497 -8.339 14.248 1.00 97.94 204 LYS A O 1
ATOM 1535 N N . ALA A 1 205 ? -13.545 -6.921 16.001 1.00 97.88 205 ALA A N 1
ATOM 1536 C CA . ALA A 1 205 ? -12.473 -6.045 15.535 1.00 97.88 205 ALA A CA 1
ATOM 1537 C C . ALA A 1 205 ? -11.189 -6.827 15.210 1.00 97.88 205 ALA A C 1
ATOM 1539 O O . ALA A 1 205 ? -10.658 -6.687 14.114 1.00 97.88 205 ALA A O 1
ATOM 1540 N N . VAL A 1 206 ? -10.766 -7.740 16.093 1.00 98.38 206 VAL A N 1
ATOM 1541 C CA . VAL A 1 206 ? -9.586 -8.598 15.870 1.00 98.38 206 VAL A CA 1
ATOM 1542 C C . VAL A 1 206 ? -9.754 -9.506 14.643 1.00 98.38 206 VAL A C 1
ATOM 1544 O O . VAL A 1 206 ? -8.812 -9.713 13.879 1.00 98.38 206 VAL A O 1
ATOM 1547 N N . LYS A 1 207 ? -10.956 -10.053 14.409 1.00 98.56 207 LYS A N 1
ATOM 1548 C CA . LYS A 1 207 ? -11.226 -10.876 13.215 1.00 98.56 207 LYS A CA 1
ATOM 1549 C C . LYS A 1 207 ? -11.164 -10.058 11.928 1.00 98.56 207 LYS A C 1
ATOM 1551 O O . LYS A 1 207 ? -10.670 -10.560 10.920 1.00 98.56 207 LYS A O 1
ATOM 1556 N N . ASP A 1 208 ? -11.693 -8.843 11.944 1.00 97.75 208 ASP A N 1
ATOM 1557 C CA . ASP A 1 208 ? -11.704 -7.977 10.767 1.00 97.75 208 ASP A CA 1
ATOM 1558 C C . ASP A 1 208 ? -10.306 -7.419 10.471 1.00 97.75 208 ASP A C 1
ATOM 1560 O O . ASP A 1 208 ? -9.890 -7.412 9.313 1.00 97.75 208 ASP A O 1
ATOM 1564 N N . GLU A 1 209 ? -9.531 -7.091 11.507 1.00 98.06 209 GLU A N 1
ATOM 1565 C CA . GLU A 1 209 ? -8.107 -6.758 11.407 1.00 98.06 209 GLU A CA 1
ATOM 1566 C C . GLU A 1 209 ? -7.309 -7.903 10.765 1.00 98.06 209 GLU A C 1
ATOM 1568 O O . GLU A 1 209 ? -6.596 -7.691 9.782 1.00 98.06 209 GLU A O 1
ATOM 1573 N N . ALA A 1 210 ? -7.495 -9.145 11.225 1.00 98.00 210 ALA A N 1
ATOM 1574 C CA . ALA A 1 210 ? -6.823 -10.306 10.640 1.00 98.00 210 ALA A CA 1
ATOM 1575 C C . ALA A 1 210 ? -7.150 -10.493 9.144 1.00 98.00 210 ALA A C 1
ATOM 1577 O O . ALA A 1 210 ? -6.262 -10.790 8.340 1.00 98.00 210 ALA A O 1
ATOM 1578 N N . LYS A 1 211 ? -8.412 -10.283 8.741 1.00 98.56 211 LYS A N 1
ATOM 1579 C CA . LYS A 1 211 ? -8.812 -10.329 7.322 1.00 98.56 211 LYS A CA 1
ATOM 1580 C C . LYS A 1 211 ? -8.159 -9.207 6.517 1.00 98.56 211 LYS A C 1
ATOM 1582 O O . LYS A 1 211 ? -7.663 -9.469 5.422 1.00 98.56 211 LYS A O 1
ATOM 1587 N N . ALA A 1 212 ? -8.144 -7.984 7.046 1.00 97.62 212 ALA A N 1
ATOM 1588 C CA . ALA A 1 212 ? -7.520 -6.840 6.390 1.00 97.62 212 ALA A CA 1
ATOM 1589 C C . ALA A 1 212 ? -6.017 -7.077 6.171 1.00 97.62 212 ALA A C 1
ATOM 1591 O O . ALA A 1 212 ? -5.524 -6.873 5.062 1.00 97.62 212 ALA A O 1
ATOM 1592 N N . HIS A 1 213 ? -5.311 -7.610 7.173 1.00 98.25 213 HIS A N 1
ATOM 1593 C CA . HIS A 1 213 ? -3.904 -7.990 7.039 1.00 98.25 213 HIS A CA 1
ATOM 1594 C C . HIS A 1 213 ? -3.678 -9.083 5.993 1.00 98.25 213 HIS A C 1
ATOM 1596 O O . HIS A 1 213 ? -2.734 -8.986 5.210 1.00 98.25 213 HIS A O 1
ATOM 1602 N N . ALA A 1 214 ? -4.547 -10.095 5.928 1.00 98.00 214 ALA A N 1
ATOM 1603 C CA . ALA A 1 214 ? -4.439 -11.147 4.920 1.00 98.00 214 ALA A CA 1
ATOM 1604 C C . ALA A 1 214 ? -4.623 -10.608 3.490 1.00 98.00 214 ALA A C 1
ATOM 1606 O O . ALA A 1 214 ? -3.905 -11.016 2.578 1.00 98.00 214 ALA A O 1
ATOM 1607 N N . VAL A 1 215 ? -5.566 -9.682 3.281 1.00 98.31 215 VAL A N 1
ATOM 1608 C CA . VAL A 1 215 ? -5.756 -9.013 1.983 1.00 98.31 215 VAL A CA 1
ATOM 1609 C C . VAL A 1 215 ? -4.556 -8.127 1.652 1.00 98.31 215 VAL A C 1
ATOM 1611 O O . VAL A 1 215 ? -4.029 -8.207 0.544 1.00 98.31 215 VAL A O 1
ATOM 1614 N N . TYR A 1 216 ? -4.080 -7.337 2.615 1.00 98.50 216 TYR A N 1
ATOM 1615 C CA . TYR A 1 216 ? -2.908 -6.480 2.447 1.00 98.50 216 TYR A CA 1
ATOM 1616 C C . TYR A 1 216 ? -1.655 -7.278 2.061 1.00 98.50 216 TYR A C 1
ATOM 1618 O O . TYR A 1 216 ? -0.967 -6.907 1.115 1.00 98.50 216 TYR A O 1
ATOM 1626 N N . ALA A 1 217 ? -1.392 -8.405 2.728 1.00 98.38 217 ALA A N 1
ATOM 1627 C CA . ALA A 1 217 ? -0.25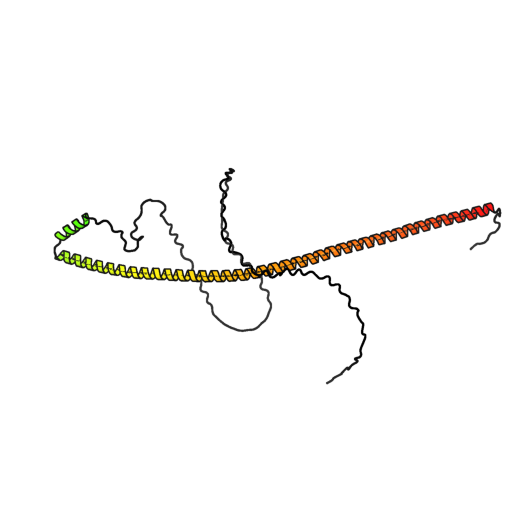8 -9.270 2.412 1.00 98.38 217 ALA A CA 1
ATOM 1628 C C . ALA A 1 217 ? -0.311 -9.786 0.962 1.00 98.38 217 ALA A C 1
ATOM 1630 O O . ALA A 1 217 ? 0.685 -9.706 0.246 1.00 98.38 217 ALA A O 1
ATOM 1631 N N . LYS A 1 218 ? -1.488 -10.225 0.494 1.00 98.62 218 LYS A N 1
ATOM 1632 C CA . LYS A 1 218 ? -1.684 -10.665 -0.899 1.00 98.62 218 LYS A CA 1
ATOM 1633 C C . LYS A 1 218 ? -1.447 -9.536 -1.901 1.00 98.62 218 LYS A C 1
ATOM 1635 O O . LYS A 1 218 ? -0.780 -9.742 -2.910 1.00 98.62 218 LYS A O 1
ATOM 1640 N N . LEU A 1 219 ? -1.981 -8.344 -1.630 1.00 98.25 219 LEU A N 1
ATOM 1641 C CA . LEU A 1 219 ? -1.776 -7.179 -2.494 1.00 98.25 219 LEU A CA 1
ATOM 1642 C C . LEU A 1 219 ? -0.304 -6.761 -2.539 1.00 98.25 219 LEU A C 1
ATOM 1644 O O . LEU A 1 219 ? 0.193 -6.419 -3.607 1.00 98.25 219 LEU A O 1
ATOM 1648 N N . LEU A 1 220 ? 0.409 -6.844 -1.415 1.00 98.56 220 LEU A N 1
ATOM 1649 C CA . LEU A 1 220 ? 1.839 -6.555 -1.351 1.00 98.56 220 LEU A CA 1
ATOM 1650 C C . LEU A 1 220 ? 2.664 -7.555 -2.176 1.00 98.56 220 LEU A C 1
ATOM 1652 O O . LEU A 1 220 ? 3.604 -7.160 -2.863 1.00 98.56 220 LEU A O 1
ATOM 1656 N N . GLU A 1 221 ? 2.317 -8.841 -2.141 1.00 98.56 221 GLU A N 1
ATOM 1657 C CA . GLU A 1 221 ? 2.952 -9.856 -2.988 1.00 98.56 221 GLU A CA 1
ATOM 1658 C C . GLU A 1 221 ? 2.699 -9.608 -4.478 1.00 98.56 221 GLU A C 1
ATOM 1660 O O . GLU A 1 221 ? 3.631 -9.702 -5.276 1.00 98.56 221 GLU A O 1
ATOM 1665 N N . LEU A 1 222 ? 1.464 -9.266 -4.860 1.00 98.38 222 LEU A N 1
ATOM 1666 C CA . LEU A 1 222 ? 1.132 -8.912 -6.243 1.00 98.38 222 LEU A CA 1
ATOM 1667 C C . LEU A 1 222 ? 1.883 -7.659 -6.701 1.00 98.38 222 LEU A C 1
ATOM 1669 O O . LEU A 1 222 ? 2.471 -7.665 -7.778 1.00 98.38 222 LEU A O 1
ATOM 1673 N N . ALA A 1 223 ? 1.933 -6.621 -5.864 1.00 98.19 223 ALA A N 1
ATOM 1674 C CA . ALA A 1 223 ? 2.681 -5.402 -6.157 1.00 98.19 223 ALA A CA 1
ATOM 1675 C C . ALA A 1 223 ? 4.166 -5.700 -6.418 1.00 98.19 223 ALA A C 1
ATOM 1677 O O . ALA A 1 223 ? 4.716 -5.230 -7.408 1.00 98.19 223 ALA A O 1
ATOM 1678 N N . ARG A 1 224 ? 4.793 -6.550 -5.593 1.00 98.50 224 ARG A N 1
ATOM 1679 C CA . ARG A 1 224 ? 6.190 -6.977 -5.787 1.00 98.50 224 ARG A CA 1
ATOM 1680 C C . ARG A 1 224 ? 6.398 -7.767 -7.077 1.00 98.50 224 ARG A C 1
ATOM 1682 O O . ARG A 1 224 ? 7.416 -7.584 -7.732 1.00 98.50 224 ARG A O 1
ATOM 1689 N N . LYS A 1 225 ? 5.456 -8.636 -7.458 1.00 98.56 225 LYS A N 1
ATOM 1690 C CA . LYS A 1 225 ? 5.532 -9.367 -8.737 1.00 98.56 225 LYS A CA 1
ATOM 1691 C C . LYS A 1 225 ? 5.513 -8.406 -9.922 1.00 98.56 225 LYS A C 1
ATOM 1693 O O . LYS A 1 225 ? 6.390 -8.483 -10.775 1.00 98.56 225 LYS A O 1
ATOM 1698 N N . HIS A 1 226 ? 4.579 -7.459 -9.922 1.00 98.00 226 HIS A N 1
ATOM 1699 C CA . HIS A 1 226 ? 4.496 -6.444 -10.971 1.00 98.00 226 HIS A CA 1
ATOM 1700 C C . HIS A 1 226 ? 5.713 -5.515 -10.997 1.00 98.00 226 HIS A C 1
ATOM 1702 O O . HIS A 1 226 ? 6.151 -5.109 -12.069 1.00 98.00 226 HIS A O 1
ATOM 1708 N N . GLU A 1 227 ? 6.296 -5.202 -9.839 1.00 98.31 227 GLU A N 1
ATOM 1709 C CA . GLU A 1 227 ? 7.539 -4.434 -9.763 1.00 98.31 227 GLU A CA 1
ATOM 1710 C C . GLU A 1 227 ? 8.704 -5.172 -10.441 1.00 98.31 227 GLU A C 1
ATOM 1712 O O . GLU A 1 227 ? 9.445 -4.565 -11.214 1.00 98.31 227 GLU A O 1
ATOM 1717 N N . VAL A 1 228 ? 8.834 -6.485 -10.224 1.00 98.50 228 VAL A N 1
ATOM 1718 C CA . VAL A 1 228 ? 9.852 -7.308 -10.898 1.00 98.50 228 VAL A CA 1
ATOM 1719 C C . VAL A 1 228 ? 9.619 -7.345 -12.411 1.00 98.50 228 VAL A C 1
ATOM 1721 O O . VAL A 1 228 ? 10.547 -7.075 -13.171 1.00 98.50 228 VAL A O 1
ATOM 1724 N N . GLU A 1 229 ? 8.386 -7.594 -12.860 1.00 98.25 229 GLU A N 1
ATOM 1725 C CA . GLU A 1 229 ? 8.021 -7.589 -14.288 1.00 98.25 229 GLU A CA 1
ATOM 1726 C C . GLU A 1 229 ? 8.340 -6.239 -14.957 1.00 98.25 229 GLU A C 1
ATOM 1728 O O . GLU A 1 229 ? 8.895 -6.179 -16.061 1.00 98.25 229 GLU A O 1
ATOM 1733 N N . TYR A 1 230 ? 8.042 -5.134 -14.268 1.00 98.44 230 TYR A N 1
ATOM 1734 C CA . TYR A 1 230 ? 8.379 -3.792 -14.725 1.00 98.44 230 TYR A CA 1
ATOM 1735 C C . TYR A 1 230 ? 9.895 -3.599 -14.853 1.00 98.44 230 TYR A C 1
ATOM 1737 O O . TYR A 1 230 ? 10.367 -3.136 -15.892 1.00 98.44 230 TYR A O 1
ATOM 1745 N N . MET A 1 231 ? 10.677 -3.997 -13.848 1.00 98.38 231 MET A N 1
ATOM 1746 C CA . MET A 1 231 ? 12.136 -3.885 -13.905 1.00 98.38 231 MET A CA 1
ATOM 1747 C C . MET A 1 231 ? 12.744 -4.731 -15.032 1.00 98.38 231 MET A C 1
ATOM 1749 O O . MET A 1 231 ? 13.652 -4.263 -15.720 1.00 98.38 231 MET A O 1
ATOM 1753 N N . GLU A 1 232 ? 12.223 -5.933 -15.284 1.00 98.38 232 GLU A N 1
ATOM 1754 C CA . GLU A 1 232 ? 12.661 -6.772 -16.404 1.00 98.38 232 GLU A CA 1
ATOM 1755 C C . GLU A 1 232 ? 12.346 -6.139 -17.763 1.00 98.38 232 GLU A C 1
ATOM 1757 O O . GLU A 1 232 ? 13.209 -6.087 -18.644 1.00 98.38 232 GLU A O 1
ATOM 1762 N N . SER A 1 233 ? 11.120 -5.642 -17.950 1.00 98.06 233 SER A N 1
ATOM 1763 C CA . SER A 1 233 ? 10.725 -4.974 -19.197 1.00 98.06 233 SER A CA 1
ATOM 1764 C C . SER A 1 233 ? 11.560 -3.719 -19.461 1.00 98.06 233 SER A C 1
ATOM 1766 O O . SER A 1 233 ? 12.021 -3.517 -20.586 1.00 98.06 233 SER A O 1
ATOM 1768 N N . LYS A 1 234 ? 11.847 -2.936 -18.416 1.00 98.50 234 LYS A N 1
ATOM 1769 C CA . LYS A 1 234 ? 12.744 -1.783 -18.486 1.00 98.50 234 LYS A CA 1
ATOM 1770 C C . LYS A 1 234 ? 14.162 -2.194 -18.886 1.00 98.50 234 LYS A C 1
ATOM 1772 O O . LYS A 1 234 ? 14.725 -1.604 -19.802 1.00 98.50 234 LYS A O 1
ATOM 1777 N N . ALA A 1 235 ? 14.711 -3.245 -18.277 1.00 98.62 235 ALA A N 1
ATOM 1778 C CA . ALA A 1 235 ? 16.038 -3.747 -18.627 1.00 98.62 235 ALA A CA 1
ATOM 1779 C C . ALA A 1 235 ? 16.122 -4.206 -20.095 1.00 98.62 235 ALA A C 1
ATOM 1781 O O . ALA A 1 235 ? 17.114 -3.938 -20.774 1.00 98.62 235 ALA A O 1
ATOM 1782 N N . ARG A 1 236 ? 15.071 -4.857 -20.617 1.00 98.62 236 ARG A N 1
ATOM 1783 C CA . ARG A 1 236 ? 14.990 -5.237 -22.040 1.00 98.62 236 ARG A CA 1
ATOM 1784 C C . ARG A 1 236 ? 14.950 -4.012 -22.951 1.00 98.62 236 ARG A C 1
ATOM 1786 O O . ARG A 1 236 ? 15.663 -3.992 -23.951 1.00 98.62 236 ARG A O 1
ATOM 1793 N N . TYR A 1 237 ? 14.156 -3.001 -22.602 1.00 98.62 237 TYR A N 1
ATOM 1794 C CA . TYR A 1 237 ? 14.096 -1.742 -23.343 1.00 98.62 237 TYR A CA 1
ATOM 1795 C C . TYR A 1 237 ? 15.468 -1.055 -23.393 1.00 98.62 237 TYR A C 1
ATOM 1797 O O . TYR A 1 237 ? 15.969 -0.768 -24.483 1.00 98.62 237 TYR A O 1
ATOM 1805 N N . ASP A 1 238 ? 16.124 -0.895 -22.244 1.00 98.56 238 ASP A N 1
ATOM 1806 C CA . ASP A 1 238 ? 17.450 -0.277 -22.154 1.00 98.56 238 ASP A CA 1
ATOM 1807 C C . ASP A 1 238 ? 18.484 -1.055 -22.992 1.00 98.56 238 ASP A C 1
ATOM 1809 O O . ASP A 1 238 ? 19.255 -0.459 -23.745 1.00 98.56 238 ASP A O 1
ATOM 1813 N N . ALA A 1 239 ? 18.448 -2.394 -22.965 1.00 98.62 239 ALA A N 1
ATOM 1814 C CA . ALA A 1 239 ? 19.313 -3.232 -23.798 1.00 98.62 239 ALA A CA 1
ATOM 1815 C C . ALA A 1 239 ? 19.063 -3.038 -25.307 1.00 98.62 239 ALA A C 1
ATOM 1817 O O . ALA A 1 239 ? 20.016 -2.962 -26.088 1.00 98.62 239 ALA A O 1
ATOM 1818 N N . THR A 1 240 ? 17.799 -2.933 -25.736 1.00 98.31 240 THR A N 1
ATOM 1819 C CA . THR A 1 240 ? 17.472 -2.662 -27.148 1.00 98.31 240 THR A CA 1
ATOM 1820 C C . THR A 1 240 ? 17.931 -1.279 -27.595 1.00 98.31 240 THR A C 1
ATOM 1822 O O . THR A 1 240 ? 18.426 -1.142 -28.712 1.00 98.31 240 THR A O 1
ATOM 1825 N N . LEU A 1 241 ? 17.837 -0.279 -26.718 1.00 98.56 241 LEU A N 1
ATOM 1826 C CA . LEU A 1 241 ? 18.273 1.085 -26.996 1.00 98.56 241 LEU A CA 1
ATOM 1827 C C . LEU A 1 241 ? 19.796 1.166 -27.145 1.00 98.56 241 LEU A C 1
ATOM 1829 O O . LEU A 1 241 ? 20.284 1.746 -28.112 1.00 98.56 241 LEU A O 1
ATOM 1833 N N . VAL A 1 242 ? 20.548 0.512 -26.254 1.00 98.75 242 VAL A N 1
ATOM 1834 C CA . VAL A 1 242 ? 22.014 0.415 -26.366 1.00 98.75 242 VAL A CA 1
ATOM 1835 C C . VAL A 1 242 ? 22.421 -0.287 -27.662 1.00 98.75 242 VAL A C 1
ATOM 1837 O O . VAL A 1 242 ? 23.324 0.175 -28.361 1.00 98.75 242 VAL A O 1
ATOM 1840 N N . ARG A 1 243 ? 21.739 -1.381 -28.025 1.00 98.12 243 ARG A N 1
ATOM 1841 C CA . ARG A 1 243 ? 22.010 -2.083 -29.285 1.00 98.12 243 ARG A CA 1
ATOM 1842 C C . ARG A 1 243 ? 21.743 -1.185 -30.490 1.00 98.12 243 ARG A C 1
ATOM 1844 O O . ARG A 1 243 ? 22.600 -1.099 -31.362 1.00 98.12 243 ARG A O 1
ATOM 1851 N N . LEU A 1 244 ? 20.608 -0.492 -30.523 1.00 98.44 244 LEU A N 1
ATOM 1852 C CA . LEU A 1 244 ? 20.268 0.440 -31.598 1.00 98.44 244 LEU A CA 1
ATOM 1853 C C . LEU A 1 244 ? 21.352 1.513 -31.759 1.00 98.44 244 LEU A C 1
ATOM 1855 O O . LEU A 1 244 ? 21.864 1.693 -32.859 1.00 98.44 244 LEU A O 1
ATOM 1859 N N . GLN A 1 245 ? 21.785 2.132 -30.659 1.00 98.56 245 GLN A N 1
ATOM 1860 C CA . GLN A 1 245 ? 22.865 3.121 -30.677 1.00 98.56 245 GLN A CA 1
ATOM 1861 C C . GLN A 1 245 ? 24.191 2.539 -31.189 1.00 98.56 245 GLN A C 1
ATOM 1863 O O . GLN A 1 245 ? 24.918 3.208 -31.923 1.00 98.56 245 GLN A O 1
ATOM 1868 N N . SER A 1 246 ? 24.522 1.292 -30.836 1.00 98.50 246 SER A N 1
ATOM 1869 C CA . SER A 1 246 ? 25.733 0.639 -31.348 1.00 98.50 246 SER A CA 1
ATOM 1870 C C . SER A 1 246 ? 25.670 0.386 -32.859 1.00 98.50 246 SER A C 1
ATOM 1872 O O . SER A 1 246 ? 26.658 0.616 -33.555 1.00 98.50 246 SER A O 1
ATOM 1874 N N . GLU A 1 247 ? 24.508 -0.014 -33.383 1.00 98.50 247 GLU A N 1
ATOM 1875 C CA . GLU A 1 247 ? 24.304 -0.250 -34.817 1.00 98.50 247 GLU A CA 1
ATOM 1876 C C . GLU A 1 247 ? 24.324 1.071 -35.600 1.00 98.50 247 GLU A C 1
ATOM 1878 O O . GLU A 1 247 ? 24.929 1.150 -36.668 1.00 98.50 247 GLU A O 1
ATOM 1883 N N . GLU A 1 248 ? 23.750 2.144 -35.045 1.00 98.62 248 GLU A N 1
ATOM 1884 C CA . GLU A 1 248 ? 23.850 3.496 -35.609 1.00 98.62 248 GLU A CA 1
ATOM 1885 C C . GLU A 1 248 ? 25.308 3.956 -35.724 1.00 98.62 248 GLU A C 1
ATOM 1887 O O . GLU A 1 248 ? 25.723 4.452 -36.772 1.00 98.62 248 GLU A O 1
ATOM 1892 N N . GLN A 1 249 ? 26.123 3.735 -34.689 1.00 98.56 249 GLN A N 1
ATOM 1893 C CA . GLN A 1 249 ? 27.552 4.058 -34.733 1.00 98.56 249 GLN A CA 1
ATOM 1894 C C . GLN A 1 249 ? 28.309 3.235 -35.783 1.00 98.56 249 GLN A C 1
ATOM 1896 O O . GLN A 1 249 ? 29.203 3.761 -36.448 1.00 98.56 249 GLN A O 1
ATOM 1901 N N . VAL A 1 250 ? 27.982 1.949 -35.943 1.00 98.50 250 VAL A N 1
ATOM 1902 C CA . VAL A 1 250 ? 28.571 1.098 -36.990 1.00 98.50 250 VAL A CA 1
ATOM 1903 C C . VAL A 1 250 ? 28.183 1.609 -38.377 1.00 98.50 250 VAL A C 1
ATOM 1905 O O . VAL A 1 250 ? 29.045 1.740 -39.245 1.00 98.50 250 VAL A O 1
ATOM 1908 N N . LEU A 1 251 ? 26.914 1.959 -38.577 1.00 98.50 251 LEU A N 1
ATOM 1909 C CA . LEU A 1 251 ? 26.409 2.503 -39.832 1.00 98.50 251 LEU A CA 1
ATOM 1910 C C . LEU A 1 251 ? 27.100 3.825 -40.193 1.00 98.50 251 LEU A C 1
ATOM 1912 O O . LEU A 1 251 ? 27.536 3.991 -41.335 1.00 98.50 251 LEU A O 1
ATOM 1916 N N . GLU A 1 252 ? 27.261 4.742 -39.238 1.00 98.62 252 GLU A N 1
ATOM 1917 C CA . GLU A 1 252 ? 27.991 5.995 -39.465 1.00 98.62 252 GLU A CA 1
ATOM 1918 C C . GLU A 1 252 ? 29.464 5.745 -39.815 1.00 98.62 252 GLU A C 1
ATOM 1920 O O . GLU A 1 252 ? 29.968 6.341 -40.765 1.00 98.62 252 GLU A O 1
ATOM 1925 N N . LYS A 1 253 ? 30.136 4.784 -39.165 1.00 98.56 253 LYS A N 1
ATOM 1926 C CA . LYS A 1 253 ? 31.503 4.378 -39.548 1.00 98.56 253 LYS A CA 1
ATOM 1927 C C . LYS A 1 253 ? 31.576 3.822 -40.972 1.00 98.56 253 LYS A C 1
ATOM 1929 O O . LYS A 1 253 ? 32.526 4.115 -41.693 1.00 98.56 253 LYS A O 1
ATOM 1934 N N . ILE A 1 254 ? 30.587 3.034 -41.399 1.00 98.50 254 ILE A N 1
ATOM 1935 C CA . ILE A 1 254 ? 30.526 2.508 -42.773 1.00 98.50 254 ILE A CA 1
ATOM 1936 C C . ILE A 1 254 ? 30.336 3.652 -43.776 1.00 98.50 254 ILE A C 1
ATOM 1938 O O . ILE A 1 254 ? 31.005 3.672 -44.809 1.00 98.50 254 ILE A O 1
ATOM 1942 N N . LYS A 1 255 ? 29.463 4.623 -43.475 1.00 98.62 255 LYS A N 1
ATOM 1943 C CA . LYS A 1 255 ? 29.283 5.821 -44.311 1.00 98.62 255 LYS A CA 1
ATOM 1944 C C . LYS A 1 255 ? 30.565 6.645 -44.409 1.00 98.62 255 LYS A C 1
ATOM 1946 O O . LYS A 1 255 ? 30.909 7.072 -45.508 1.00 98.62 255 LYS A O 1
ATOM 1951 N N . GLU A 1 256 ? 31.249 6.867 -43.289 1.00 98.62 256 GLU A N 1
ATOM 1952 C CA . GLU A 1 256 ? 32.529 7.581 -43.233 1.00 98.62 256 GLU A CA 1
ATOM 1953 C C . GLU A 1 256 ? 33.568 6.889 -44.127 1.00 98.62 256 GLU A C 1
ATOM 1955 O O . GLU A 1 256 ? 34.087 7.501 -45.057 1.00 98.62 256 GLU A O 1
ATOM 1960 N N . ASN A 1 257 ? 33.762 5.578 -43.950 1.00 98.38 257 ASN A N 1
ATOM 1961 C CA . ASN A 1 257 ? 34.689 4.776 -44.752 1.00 98.38 257 ASN A CA 1
ATOM 1962 C C . ASN A 1 257 ? 34.337 4.808 -46.253 1.00 98.38 257 ASN A C 1
ATOM 1964 O O . ASN A 1 257 ? 35.206 4.979 -47.106 1.00 98.38 257 ASN A O 1
ATOM 1968 N N . ALA A 1 258 ? 33.050 4.720 -46.606 1.00 98.44 258 ALA A N 1
ATOM 1969 C CA . ALA A 1 258 ? 32.619 4.849 -47.997 1.00 98.44 258 ALA A CA 1
ATOM 1970 C C . ALA A 1 258 ? 32.971 6.231 -48.583 1.00 98.44 258 ALA A C 1
ATOM 1972 O O . ALA A 1 258 ? 33.440 6.319 -49.720 1.00 98.44 258 ALA A O 1
ATOM 1973 N N . ARG A 1 259 ? 32.795 7.315 -47.813 1.00 98.69 259 ARG A N 1
ATOM 1974 C CA . ARG A 1 259 ? 33.214 8.664 -48.227 1.00 98.69 259 ARG A CA 1
ATOM 1975 C C . ARG A 1 259 ? 34.729 8.731 -48.409 1.00 98.69 259 ARG A C 1
ATOM 1977 O O . ARG A 1 259 ? 35.170 9.190 -49.463 1.00 98.69 259 ARG A O 1
ATOM 1984 N N . GLU A 1 260 ? 35.511 8.237 -47.456 1.00 98.44 260 GLU A N 1
ATOM 1985 C CA . GLU A 1 260 ? 36.977 8.192 -47.539 1.00 98.44 260 GLU A CA 1
ATOM 1986 C C . GLU A 1 260 ? 37.457 7.419 -48.776 1.00 98.44 260 GLU A C 1
ATOM 1988 O O . GLU A 1 260 ? 38.273 7.927 -49.544 1.00 98.44 260 GLU A O 1
ATOM 1993 N N . ALA A 1 261 ? 36.887 6.242 -49.051 1.00 98.12 261 ALA A N 1
ATOM 1994 C CA . ALA A 1 261 ? 37.214 5.450 -50.234 1.00 98.12 261 ALA A CA 1
ATOM 1995 C C . ALA A 1 261 ? 36.935 6.221 -51.538 1.00 98.12 261 ALA A C 1
ATOM 1997 O O . ALA A 1 261 ? 37.767 6.236 -52.449 1.00 98.12 261 ALA A O 1
ATOM 1998 N N . THR A 1 262 ? 35.802 6.932 -51.631 1.00 98.44 262 THR A N 1
ATOM 1999 C CA . THR A 1 262 ? 35.518 7.773 -52.810 1.00 98.44 262 THR A CA 1
ATOM 2000 C C . THR A 1 262 ? 36.491 8.944 -52.949 1.00 98.44 262 THR A C 1
ATOM 2002 O O . THR A 1 262 ? 36.857 9.300 -54.071 1.00 98.44 262 THR A O 1
ATOM 2005 N N . GLN A 1 263 ? 36.949 9.530 -51.838 1.00 98.25 263 GLN A N 1
ATOM 2006 C CA . GLN A 1 263 ? 37.970 10.578 -51.855 1.00 98.25 263 GLN A CA 1
ATOM 2007 C C . GLN A 1 263 ? 39.319 10.029 -52.337 1.00 98.25 263 GLN A C 1
ATOM 2009 O O . GLN A 1 263 ? 39.954 10.653 -53.186 1.00 98.25 263 GLN A O 1
ATOM 2014 N N . GLN A 1 264 ? 39.717 8.837 -51.884 1.00 98.19 264 GLN A N 1
ATOM 2015 C CA . GLN A 1 264 ? 40.944 8.173 -52.333 1.00 98.19 264 GLN A CA 1
ATOM 2016 C C . GLN A 1 264 ? 40.914 7.854 -53.833 1.00 98.19 264 GLN A C 1
ATOM 2018 O O . GLN A 1 264 ? 41.887 8.133 -54.533 1.00 98.19 264 GLN A O 1
ATOM 2023 N N . ILE A 1 265 ? 39.792 7.342 -54.357 1.00 98.25 265 ILE A N 1
ATOM 2024 C CA . ILE A 1 265 ? 39.625 7.086 -55.800 1.00 98.25 265 ILE A CA 1
ATOM 2025 C C . ILE A 1 265 ? 39.781 8.382 -56.604 1.00 98.25 265 ILE A C 1
ATOM 2027 O O . ILE A 1 265 ? 40.474 8.398 -57.624 1.00 98.25 265 ILE A O 1
ATOM 2031 N N . ARG A 1 266 ? 39.176 9.486 -56.145 1.00 98.38 266 ARG A N 1
ATOM 2032 C CA . ARG A 1 266 ? 39.309 10.795 -56.803 1.00 98.38 266 ARG A CA 1
ATOM 2033 C C . ARG A 1 266 ? 40.754 11.288 -56.795 1.00 98.38 266 ARG A C 1
ATOM 2035 O O . ARG A 1 266 ? 41.249 11.671 -57.850 1.00 98.38 266 ARG A O 1
ATOM 2042 N N . ALA A 1 267 ? 41.434 11.224 -55.650 1.00 98.25 267 ALA A N 1
ATOM 2043 C CA . ALA A 1 267 ? 42.836 11.622 -55.531 1.00 98.25 267 ALA A CA 1
ATOM 2044 C C . ALA A 1 267 ? 43.741 10.800 -56.465 1.00 98.25 267 ALA A C 1
ATOM 2046 O O . ALA A 1 267 ? 44.564 11.361 -57.183 1.00 98.25 267 ALA A O 1
ATOM 2047 N N . LYS A 1 268 ? 43.535 9.478 -56.530 1.00 98.50 268 LYS A N 1
ATOM 2048 C CA . LYS A 1 268 ? 44.285 8.594 -57.433 1.00 98.50 268 LYS A CA 1
ATOM 2049 C C . LYS A 1 268 ? 43.981 8.842 -58.907 1.00 98.50 268 LYS A C 1
ATOM 2051 O O . LYS A 1 268 ? 44.886 8.770 -59.728 1.00 98.50 268 LYS A O 1
ATOM 2056 N N . THR A 1 269 ? 42.742 9.180 -59.251 1.00 98.25 269 THR A N 1
ATOM 2057 C CA . THR A 1 269 ? 42.381 9.554 -60.627 1.00 98.25 269 THR A CA 1
ATOM 2058 C C . THR A 1 269 ? 43.087 10.846 -61.043 1.00 98.25 269 THR A C 1
ATOM 2060 O O . THR A 1 269 ? 43.682 10.895 -62.113 1.00 98.25 269 THR A O 1
ATOM 2063 N N . GLN A 1 270 ? 43.115 11.853 -60.164 1.00 98.50 270 GLN A N 1
ATOM 2064 C CA . GLN A 1 270 ? 43.847 13.103 -60.401 1.00 98.50 270 GLN A CA 1
ATOM 2065 C C . GLN A 1 270 ? 45.360 12.877 -60.554 1.00 98.50 270 GLN A C 1
ATOM 2067 O O . GLN A 1 270 ? 45.988 13.493 -61.412 1.00 98.50 270 GLN A O 1
ATOM 2072 N N . GLU A 1 271 ? 45.944 11.976 -59.757 1.00 98.31 271 GLU A N 1
ATOM 2073 C CA . GLU A 1 271 ? 47.349 11.563 -59.882 1.00 98.31 271 GLU A CA 1
ATOM 2074 C C . GLU A 1 271 ? 47.624 10.856 -61.221 1.00 98.31 271 GLU A C 1
ATOM 2076 O O . GLU A 1 271 ? 48.628 11.120 -61.876 1.00 98.31 271 GLU A O 1
ATOM 2081 N N . LEU A 1 272 ? 46.720 9.988 -61.684 1.00 98.38 272 LEU A N 1
ATOM 2082 C CA . LEU A 1 272 ? 46.859 9.347 -62.995 1.00 98.38 272 LEU A CA 1
ATOM 2083 C C . LEU A 1 272 ? 46.765 10.351 -64.149 1.00 98.38 272 LEU A C 1
ATOM 2085 O O . LEU A 1 272 ? 47.523 10.244 -65.114 1.00 98.38 272 LEU A O 1
ATOM 2089 N N . ASP A 1 273 ? 45.857 11.320 -64.061 1.00 98.38 273 ASP A N 1
ATOM 2090 C CA . ASP A 1 273 ? 45.708 12.355 -65.084 1.00 98.38 273 ASP A CA 1
ATOM 2091 C C . ASP A 1 273 ? 46.937 13.274 -65.140 1.00 98.38 273 ASP A C 1
ATOM 2093 O O . ASP A 1 273 ? 47.388 13.627 -66.234 1.00 98.38 273 ASP A O 1
ATOM 2097 N N . SER A 1 274 ? 47.547 13.594 -63.991 1.00 98.31 274 SER A N 1
ATOM 2098 C CA . SER A 1 274 ? 48.804 14.350 -63.959 1.00 98.31 274 SER A CA 1
ATOM 2099 C C . SER A 1 274 ? 49.970 13.556 -64.560 1.00 98.31 274 SER A C 1
ATOM 2101 O O . SER A 1 274 ? 50.724 14.104 -65.364 1.00 98.31 274 SER A O 1
ATOM 2103 N N . LEU A 1 275 ? 50.079 12.253 -64.273 1.00 97.88 275 LEU A N 1
ATOM 2104 C CA . LEU A 1 275 ? 51.093 11.378 -64.873 1.00 97.88 275 LEU A CA 1
ATOM 2105 C C . LEU A 1 275 ? 50.928 11.245 -66.390 1.00 97.88 275 LEU A C 1
ATOM 2107 O O . LEU A 1 275 ? 51.916 11.290 -67.117 1.00 97.88 275 LEU A O 1
ATOM 2111 N N . ARG A 1 276 ? 49.693 11.122 -66.891 1.00 98.06 276 ARG A N 1
ATOM 2112 C CA . ARG A 1 276 ? 49.415 11.110 -68.338 1.00 98.06 276 ARG A CA 1
ATOM 2113 C C . ARG A 1 276 ? 49.821 12.419 -69.004 1.00 98.06 276 ARG A C 1
ATOM 2115 O O . ARG A 1 276 ? 50.360 12.387 -70.109 1.00 98.06 276 ARG A O 1
ATOM 2122 N N . ALA A 1 277 ? 49.578 13.550 -68.343 1.00 97.94 277 ALA A N 1
ATOM 2123 C CA . ALA A 1 277 ? 49.992 14.853 -68.846 1.00 97.94 277 ALA A CA 1
ATOM 2124 C C . ALA A 1 277 ? 51.523 14.960 -68.946 1.00 97.94 277 ALA A C 1
ATOM 2126 O O . ALA A 1 277 ? 52.021 15.369 -69.993 1.00 97.94 277 ALA A O 1
ATOM 2127 N N . VAL A 1 278 ? 52.259 14.541 -67.907 1.00 97.94 278 VAL A N 1
ATOM 2128 C CA . VAL A 1 278 ? 53.736 14.519 -67.906 1.00 97.94 278 VAL A CA 1
ATOM 2129 C C . VAL A 1 278 ? 54.272 13.559 -68.966 1.00 97.94 278 VAL A C 1
ATOM 2131 O O . VAL A 1 278 ? 55.058 13.972 -69.809 1.00 97.94 278 VAL A O 1
ATOM 2134 N N . PHE A 1 279 ? 53.775 12.321 -69.015 1.00 98.12 279 PHE A N 1
ATOM 2135 C CA . PHE A 1 279 ? 54.192 11.337 -70.016 1.00 98.12 279 PHE A CA 1
ATOM 2136 C C . PHE A 1 279 ? 53.956 11.830 -71.453 1.00 98.12 279 PHE A C 1
ATOM 2138 O O . PHE A 1 279 ? 54.807 11.668 -72.322 1.00 98.12 279 PHE A O 1
ATOM 2145 N N . GLY A 1 280 ? 52.817 12.483 -71.711 1.00 96.81 280 GLY A N 1
ATOM 2146 C CA . GLY A 1 280 ? 52.535 13.086 -73.013 1.00 96.81 280 GLY A CA 1
ATOM 2147 C C . GLY A 1 280 ? 53.439 14.278 -73.357 1.00 96.81 280 GLY A C 1
ATOM 2148 O O . GLY A 1 280 ? 53.611 14.594 -74.533 1.00 96.81 280 GLY A O 1
ATOM 2149 N N . VAL A 1 281 ? 54.007 14.975 -72.368 1.00 97.81 281 VAL A N 1
ATOM 2150 C CA . VAL A 1 281 ? 55.073 15.969 -72.588 1.00 97.81 281 VAL A CA 1
ATOM 2151 C C . VAL A 1 281 ? 56.389 15.259 -72.905 1.00 97.81 281 VAL A C 1
ATOM 2153 O O . VAL A 1 281 ? 56.979 15.550 -73.942 1.00 97.81 281 VAL A O 1
ATOM 2156 N N . ASP A 1 282 ? 56.784 14.279 -72.094 1.00 97.88 282 ASP A N 1
ATOM 2157 C CA . ASP A 1 282 ? 58.042 13.540 -72.248 1.00 97.88 282 ASP A CA 1
ATOM 2158 C C . ASP A 1 282 ? 58.152 12.827 -73.605 1.00 97.88 282 ASP A C 1
ATOM 2160 O O . ASP A 1 282 ? 59.208 12.866 -74.235 1.00 97.88 282 ASP A O 1
ATOM 2164 N N . GLU A 1 283 ? 57.076 12.203 -74.099 1.00 97.62 283 GLU A N 1
ATOM 2165 C CA . GLU A 1 283 ? 57.095 11.522 -75.401 1.00 97.62 283 GLU A CA 1
ATOM 2166 C C . GLU A 1 283 ? 57.261 12.519 -76.556 1.00 97.62 283 GLU A C 1
ATOM 2168 O O . GLU A 1 283 ? 58.050 12.285 -77.470 1.00 97.62 283 GLU A O 1
ATOM 2173 N N . ARG A 1 284 ? 56.612 13.689 -76.479 1.00 95.81 284 ARG A N 1
ATOM 2174 C CA . ARG A 1 284 ? 56.815 14.768 -77.461 1.00 95.81 284 ARG A CA 1
ATOM 2175 C C . ARG A 1 284 ? 58.252 15.281 -77.430 1.00 95.81 284 ARG A C 1
ATOM 2177 O O . ARG A 1 284 ? 58.851 15.493 -78.481 1.00 95.81 284 ARG A O 1
ATOM 2184 N N . GLU A 1 285 ? 58.830 15.460 -76.245 1.00 96.19 285 GLU A N 1
ATOM 2185 C CA . GLU A 1 285 ? 60.242 15.831 -76.115 1.00 96.19 285 GLU A CA 1
ATOM 2186 C C . GLU A 1 285 ? 61.175 14.754 -76.679 1.00 96.19 285 GLU A C 1
ATOM 2188 O O . GLU A 1 285 ? 62.167 15.068 -77.341 1.00 96.19 285 GLU A O 1
ATOM 2193 N N . ARG A 1 286 ? 60.862 13.477 -76.446 1.00 96.25 286 ARG A N 1
ATOM 2194 C CA . ARG A 1 286 ? 61.617 12.341 -76.976 1.00 96.25 286 ARG A CA 1
ATOM 2195 C C . ARG A 1 286 ? 61.582 12.312 -78.501 1.00 96.25 286 ARG A C 1
ATOM 2197 O O . ARG A 1 286 ? 62.637 12.144 -79.114 1.00 96.25 286 ARG A O 1
ATOM 2204 N N . GLU A 1 287 ? 60.412 12.484 -79.108 1.00 93.56 287 GLU A N 1
ATOM 2205 C CA . GLU A 1 287 ? 60.255 12.566 -80.563 1.00 93.56 287 GLU A CA 1
ATOM 2206 C C . GLU A 1 287 ? 61.071 13.727 -81.145 1.00 93.56 287 GLU A C 1
ATOM 2208 O O . GLU A 1 287 ? 61.838 13.519 -82.088 1.00 93.56 287 GLU A O 1
ATOM 2213 N N . LEU A 1 288 ? 60.997 14.917 -80.533 1.00 92.81 288 LEU A N 1
ATOM 2214 C CA . LEU A 1 288 ? 61.794 16.081 -80.937 1.00 92.81 288 LEU A CA 1
ATOM 2215 C C . LEU A 1 288 ? 63.302 15.784 -80.892 1.00 92.81 288 LEU A C 1
ATOM 2217 O O . LEU A 1 288 ? 64.008 16.022 -81.872 1.00 92.81 288 LEU A O 1
ATOM 2221 N N . ARG A 1 289 ? 63.801 15.183 -79.804 1.00 93.62 289 ARG A N 1
ATOM 2222 C CA . ARG A 1 289 ? 65.224 14.812 -79.675 1.00 93.62 289 ARG A CA 1
ATOM 2223 C C . ARG A 1 289 ? 65.650 13.731 -80.672 1.00 93.62 289 ARG A C 1
ATOM 2225 O O . ARG A 1 289 ? 66.760 13.779 -81.200 1.00 93.62 289 ARG A O 1
ATOM 2232 N N . LEU A 1 290 ? 64.795 12.747 -80.950 1.00 91.25 290 LEU A N 1
ATOM 2233 C CA . LEU A 1 290 ? 65.073 11.723 -81.965 1.00 91.25 290 LEU A CA 1
ATOM 2234 C C . LEU A 1 290 ? 65.156 12.330 -83.373 1.00 91.25 290 LEU A C 1
ATOM 2236 O O . LEU A 1 290 ? 66.018 11.928 -84.162 1.00 91.25 290 LEU A O 1
ATOM 2240 N N . MET A 1 291 ? 64.309 13.314 -83.688 1.00 85.50 291 MET A N 1
ATOM 2241 C CA . MET A 1 291 ? 64.392 14.068 -84.944 1.00 85.50 291 MET A CA 1
ATOM 2242 C C . MET A 1 291 ? 65.708 14.852 -85.054 1.00 85.50 291 MET A C 1
ATOM 2244 O O . MET A 1 291 ? 66.336 14.831 -86.113 1.00 85.50 291 MET A O 1
ATOM 2248 N N . GLU A 1 292 ? 66.166 15.485 -83.969 1.00 86.81 292 GLU A N 1
ATOM 2249 C CA . GLU A 1 292 ? 67.455 16.193 -83.923 1.00 86.81 292 GLU A CA 1
ATOM 2250 C C . GLU A 1 292 ? 68.651 15.249 -84.148 1.00 86.81 292 GLU A C 1
ATOM 2252 O O . GLU A 1 292 ? 69.530 15.544 -84.961 1.00 86.81 292 GLU A O 1
ATOM 2257 N N . LEU A 1 293 ? 68.675 14.089 -83.480 1.00 86.81 293 LEU A N 1
ATOM 2258 C CA . LEU A 1 293 ? 69.789 13.131 -83.545 1.00 86.81 293 LEU A CA 1
ATOM 2259 C C . LEU A 1 293 ? 69.886 12.379 -84.879 1.00 86.81 293 LEU A C 1
ATOM 2261 O O . LEU A 1 293 ? 70.984 12.063 -85.333 1.00 86.81 293 LEU A O 1
ATOM 2265 N N . THR A 1 294 ? 68.757 12.066 -85.518 1.00 82.88 294 THR A N 1
ATOM 2266 C CA . THR A 1 294 ? 68.752 11.280 -86.767 1.00 82.88 294 THR A CA 1
ATOM 2267 C C . THR A 1 294 ? 69.146 12.091 -88.006 1.00 82.88 294 THR A C 1
ATOM 2269 O O . THR A 1 294 ? 69.242 11.519 -89.093 1.00 82.88 294 THR A O 1
ATOM 2272 N N . GLY A 1 295 ? 69.385 13.405 -87.882 1.00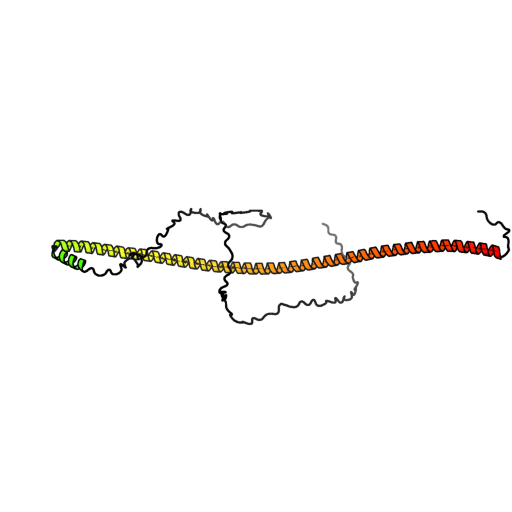 62.09 295 GLY A N 1
ATOM 2273 C CA . GLY A 1 295 ? 69.903 14.273 -88.951 1.00 62.09 295 GLY A CA 1
ATOM 2274 C C . GLY A 1 295 ? 68.989 14.422 -90.177 1.00 62.09 295 GLY A C 1
ATOM 2275 O O . GLY A 1 295 ? 69.297 15.175 -91.104 1.00 62.09 295 GLY A O 1
ATOM 2276 N N . LYS A 1 296 ? 67.841 13.739 -90.200 1.00 57.09 296 LYS A N 1
ATOM 2277 C CA . LYS A 1 296 ? 66.810 13.889 -91.221 1.00 57.09 296 LYS A CA 1
ATOM 2278 C C . LYS A 1 296 ? 66.028 15.162 -90.915 1.00 57.09 296 LYS A C 1
ATOM 2280 O O . LYS A 1 296 ? 65.002 15.118 -90.246 1.00 57.09 296 LYS A O 1
ATOM 2285 N N . LYS A 1 297 ? 66.483 16.301 -91.454 1.00 52.50 297 LYS A N 1
ATOM 2286 C CA . LYS A 1 297 ? 65.612 17.470 -91.678 1.00 52.50 297 LYS A CA 1
ATOM 2287 C C . LYS A 1 297 ? 64.359 16.959 -92.393 1.00 52.50 297 LYS A C 1
ATOM 2289 O O . LYS A 1 2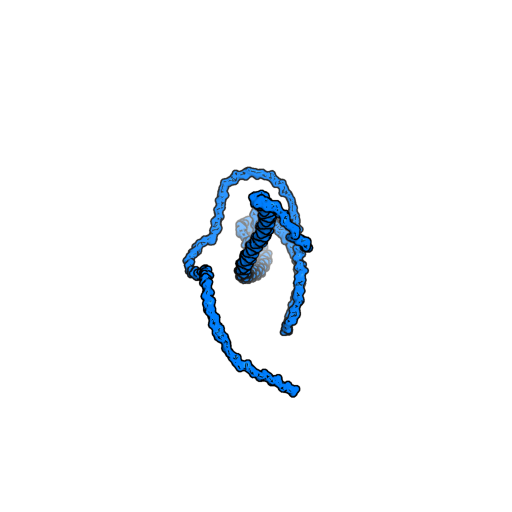97 ? 64.445 16.557 -93.553 1.00 52.50 297 LYS A O 1
ATOM 2294 N N . SER A 1 298 ? 63.228 16.900 -91.693 1.00 51.50 298 SER A N 1
ATOM 2295 C CA . SER A 1 298 ? 61.976 16.365 -92.224 1.00 51.50 298 SER A CA 1
ATOM 2296 C C . SER A 1 298 ? 61.437 17.296 -93.310 1.00 51.50 298 SER A C 1
ATOM 2298 O O . SER A 1 298 ? 60.639 18.196 -93.065 1.00 51.50 298 SER A O 1
ATOM 2300 N N . SER A 1 299 ? 61.895 17.087 -94.537 1.00 50.56 299 SER A N 1
ATOM 2301 C CA . SER A 1 299 ? 61.212 17.540 -95.738 1.00 50.56 299 SER A CA 1
ATOM 2302 C C . SER A 1 299 ? 60.079 16.556 -96.024 1.00 50.56 299 SER A C 1
ATOM 2304 O O . SER A 1 299 ? 60.307 15.589 -96.744 1.00 50.56 299 SER A O 1
ATOM 2306 N N . SER A 1 300 ? 58.885 16.766 -95.457 1.00 51.03 300 SER A N 1
ATOM 2307 C CA . SER A 1 300 ? 57.619 16.490 -96.163 1.00 51.03 300 SER A CA 1
ATOM 2308 C C . SER A 1 300 ? 56.366 16.924 -95.368 1.00 51.03 300 SER A C 1
ATOM 2310 O O . SER A 1 300 ? 56.306 16.677 -94.163 1.00 51.03 300 SER A O 1
ATOM 2312 N N . PRO A 1 301 ? 55.357 17.516 -96.045 1.00 62.06 301 PRO A N 1
ATOM 2313 C CA . PRO A 1 301 ? 54.046 17.897 -95.519 1.00 62.06 301 PRO A CA 1
ATOM 2314 C C . PRO A 1 301 ? 53.003 16.776 -95.708 1.00 62.06 301 PRO A C 1
ATOM 2316 O O . PRO A 1 301 ? 52.746 16.354 -96.832 1.00 62.06 301 PRO A O 1
ATOM 2319 N N . PHE A 1 302 ? 52.376 16.287 -94.633 1.00 56.56 302 PHE A N 1
ATOM 2320 C CA . PHE A 1 302 ? 51.408 15.174 -94.700 1.00 56.56 302 PHE A CA 1
ATOM 2321 C C . PHE A 1 302 ? 50.709 15.041 -93.327 1.00 56.56 302 PHE A C 1
ATOM 2323 O O . PHE A 1 302 ? 51.210 14.350 -92.454 1.00 56.56 302 PHE A O 1
ATOM 2330 N N . TRP A 1 303 ? 49.661 15.770 -92.948 1.00 53.00 303 TRP A N 1
ATOM 2331 C CA . TRP A 1 303 ? 48.390 15.992 -93.623 1.00 53.00 303 TRP A CA 1
ATOM 2332 C C . TRP A 1 303 ? 47.666 17.206 -93.033 1.00 53.00 303 TRP A C 1
ATOM 2334 O O . TRP A 1 303 ? 47.676 17.430 -91.825 1.00 53.00 303 TRP A O 1
ATOM 2344 N N . ARG A 1 304 ? 46.975 17.933 -93.915 1.00 46.66 304 ARG A N 1
ATOM 2345 C CA . ARG A 1 304 ? 45.768 18.700 -93.602 1.00 46.66 304 ARG A CA 1
ATOM 2346 C C . ARG A 1 304 ? 44.588 17.722 -93.553 1.00 46.66 304 ARG A C 1
ATOM 2348 O O . ARG A 1 304 ? 44.351 17.082 -94.575 1.00 46.66 304 ARG A O 1
ATOM 2355 N N . GLN A 1 305 ? 43.861 17.667 -92.441 1.00 41.38 305 GLN A N 1
ATOM 2356 C CA . GLN A 1 305 ? 42.401 17.847 -92.327 1.00 41.38 305 GLN A CA 1
ATOM 2357 C C . GLN A 1 305 ? 41.968 17.657 -90.877 1.00 41.38 305 GLN A C 1
ATOM 2359 O O . GLN A 1 305 ? 42.447 16.690 -90.250 1.00 41.38 305 GLN A O 1
#

Foldseek 3Di:
DDDDDDDDDDDDDDPPPDDPPPPPPPPPPPVPPPPPPDDPDDDDDDPDDPPDDDDDDDDDDDDDDDDDDDDDDDDDDPDDDDDDDDDDDDDDDDDDDDPDDDDDDDDDPPPPPPPDDDDPDPPVPVPPVHDPCPPPDPPPVVVVVVVVVVVVVDDPVVVVVVVVVVVVVVVVVVVVVVVVVVVVVVVVVVVVVVVVVVVVVVVVVVVVVVVVVVVVVVVVVVVVVVVVVVVVVVVVVVVVVVVVVVVVVVVVVVVVVVVVVVVVVVVVVVVVVVVVVVVVVVVVVVVVVVCVVVPPPDPDDDDDD

Organism: Amanita muscaria (strain Koide BX008) (NCBI:txid946122)

Secondary structure (DSSP, 8-state):
----------------------------------------------------------------------------------PPP----------------PPPP-----------SS-------TTTT-TT--------HHHHHHHHHHHHHS-HHHHHHHHHHHHHHHHHHHHHHHHHHHHHHHHHHHHHHHHHHHHHHHHHHHHHHHHHHHHHHHHHHHHHHHHHHHHHHHHHHHHHHHHHHHHHHHHHHHHHHHHHHHHHHHHHHHHHHHHHHHHHHHHHHHHHHHHHHT-----------

pLDDT: mean 74.33, std 22.99, range [38.41, 98.75]

Sequence (305 aa):
MSHSDTTGLAQPQDNGAAKPVEQNHQPLFYHDVYAKRDVASRGSIGWLPAIDHPADSTTTEPERQRSIIRPGGNGGGTTRLAPTDHTEGTADADASDVKRSGSPARTGSLSRRSIFSGVEYRPTSPFIHGAGTTATAPPNEELSTRAASADAQLTSSQKSRVDKVEAKKAKRLSKIIIEEGKVEKKALDGILDELAELQNLQKKAVKDEAKAHAVYAKLLELARKHEVEYMESKARYDATLVRLQSEEQVLEKIKENAREATQQIRAKTQELDSLRAVFGVDERERELRLMELTGKKSSSPFWRQ

Radius of gyration: 58.07 Å; chains: 1; bounding box: 117×64×180 Å